Protein 6NY9 (pdb70)

Sequence (250 aa):
ASLSFLNRSELPNLAYKRLKGKTPGIIFIPGYLSNMNGIKAVAVEEFCKSLGHAFIRFDYSGIGSSDGNLAECTVGKWRKDVLSILDDVAEGPQILVGSSLGGWLMLHAAIARPEKVIALIGIATAADGLVTQYHALPVETQKEIEMKGEWTLPSRYNKEGYFRIPYSFIKEAEHHCLLHSPIPVTCPVRLLHGMKDEIVPWQRSLQVADRIVSPDVDVILRKQGDHRMKEKADIHLLICTIDDLIDKLS

Nearest PDB structures (foldseek):
  6ny9-assembly1_B  TM=1.004E+00  e=9.692E-55  Mus musculus
  3llc-assembly1_A  TM=8.874E-01  e=1.812E-22  Allorhizobium ampelinum S4
  8ynv-assembly4_D  TM=7.182E-01  e=2.295E-11  Bacillus thuringiensis
  8ynw-assembly4_D  TM=7.181E-01  e=6.490E-11  Bacillus thuringiensis
  4q3l-assembly2_F  TM=6.691E-01  e=9.570E-10  unidentified

Foldseek 3Di:
DDWDWADDPPAWIKIKDKDDFDPPEEEEAEADLDACPDQLNVLVVVLCVVVGHIYMYIGFDCHDPIHHPPVPDALVSRLVVVVCCCPPPDDAAYEYEYAASGLQSVLVVCLVCVPRYAEYEYELHQALNCLVVLVVDDVVVNVVLVVVQKDADDCVVVVVVDGIGGPVRSVVSVVSHDLVAARARAHAYEYEYECQAPRRHLVVLVSNQVRYPHPHYYYHYHDHDYRVLNDPVSSVVVSVVVVVVVVVVD

Structure (mmCIF, N/CA/C/O backbone):
data_6NY9
#
_entry.id   6NY9
#
_cell.length_a   99.388
_cell.length_b   99.388
_cell.length_c   149.597
_cell.angle_alpha   90.000
_cell.angle_beta   90.000
_cell.angle_gamma   120.000
#
_symmetry.space_group_name_H-M   'P 63 2 2'
#
loop_
_entity.id
_entity.type
_entity.pdbx_description
1 polymer 'Mycophenolic acid acyl-glucuronide esterase, mitochondrial'
2 non-polymer (4S)-2-METHYL-2,4-PENTANEDIOL
3 non-polymer 'STRONTIUM ION'
4 water water
#
loop_
_atom_site.group_PDB
_atom_site.id
_atom_site.type_symbol
_atom_site.label_atom_id
_atom_site.label_alt_id
_atom_site.label_comp_id
_atom_site.label_asym_id
_atom_site.label_entity_id
_atom_site.label_seq_id
_atom_site.pdbx_PDB_ins_code
_atom_site.Cartn_x
_atom_site.Cartn_y
_atom_site.Cartn_z
_atom_site.occupancy
_atom_site.B_iso_or_equiv
_atom_site.auth_seq_id
_atom_site.auth_comp_id
_atom_site.auth_asym_id
_atom_site.auth_atom_id
_atom_site.pdbx_PDB_model_num
ATOM 1 N N . ALA A 1 1 ? 35.66522 -52.66007 23.75585 1.000 45.39332 1 ALA B N 1
ATOM 2 C CA . ALA A 1 1 ? 36.95818 -52.13914 24.29657 1.000 45.93234 1 ALA B CA 1
ATOM 3 C C . ALA A 1 1 ? 36.81310 -51.71203 25.76987 1.000 45.84580 1 ALA B C 1
ATOM 4 O O . ALA A 1 1 ? 35.73069 -51.31240 26.20490 1.000 45.18760 1 ALA B O 1
ATOM 13 N N . SER A 1 2 ? 37.89917 -51.81918 26.53702 1.000 59.75549 2 SER B N 1
ATOM 14 C CA . SER A 1 2 ? 37.86206 -51.54609 27.96795 1.000 59.72132 2 SER B CA 1
ATOM 15 C C . SER A 1 2 ? 38.21429 -50.08332 28.25427 1.000 59.43230 2 SER B C 1
ATOM 16 O O . SER A 1 2 ? 38.73837 -49.36135 27.40382 1.000 59.44574 2 SER B O 1
ATOM 24 N N . LEU A 1 3 ? 37.94457 -49.65624 29.48634 1.000 31.83014 3 LEU B N 1
ATOM 25 C CA . LEU A 1 3 ? 37.92699 -48.23658 29.83286 1.000 31.33671 3 LEU B CA 1
ATOM 26 C C . LEU A 1 3 ? 39.31547 -47.71065 30.17565 1.000 31.75366 3 LEU B C 1
ATOM 27 O O . LEU A 1 3 ? 39.99483 -48.24548 31.04710 1.000 32.17912 3 LEU B O 1
ATOM 43 N N . SER A 1 4 ? 39.71458 -46.63770 29.49384 1.000 20.32046 4 SER B N 1
ATOM 44 C CA . SER A 1 4 ? 40.97023 -45.93756 29.71475 1.000 20.55223 4 SER B CA 1
ATOM 45 C C . SER A 1 4 ? 40.69028 -44.47441 30.04268 1.000 19.88475 4 SER B C 1
ATOM 46 O O . SER A 1 4 ? 39.60216 -43.96322 29.78727 1.000 19.24857 4 SER B O 1
ATOM 54 N N . PHE A 1 5 ? 41.70416 -43.78857 30.56927 1.000 23.12266 5 PHE B N 1
ATOM 55 C CA . PHE A 1 5 ? 41.57859 -42.38384 30.91402 1.000 22.54043 5 PHE B CA 1
ATOM 56 C C . PHE A 1 5 ? 42.76250 -41.59403 30.38770 1.000 22.52878 5 PHE B C 1
ATOM 57 O O . PHE A 1 5 ? 43.91358 -42.00543 30.54551 1.000 22.90654 5 PHE B O 1
ATOM 74 N N . LEU A 1 6 ? 42.45991 -40.46680 29.75940 1.000 16.81729 6 LEU B N 1
ATOM 75 C CA . LEU A 1 6 ? 43.46200 -39.52152 29.30029 1.000 16.57563 6 LEU B CA 1
ATOM 76 C C . LEU A 1 6 ? 43.68616 -38.48837 30.39974 1.000 16.22025 6 LEU B C 1
ATOM 77 O O . LEU A 1 6 ? 42.75430 -37.75186 30.76280 1.000 15.84106 6 LEU B O 1
ATOM 93 N N . ASN A 1 7 ? 44.90861 -38.44051 30.93014 1.000 22.81266 7 ASN B N 1
ATOM 94 C CA . ASN A 1 7 ? 45.24861 -37.40180 31.88457 1.000 22.49520 7 ASN B CA 1
ATOM 95 C C . ASN A 1 7 ? 45.53019 -36.09491 31.15855 1.000 21.92974 7 ASN B C 1
ATOM 96 O O . ASN A 1 7 ? 46.31066 -36.06050 30.19812 1.000 21.79934 7 ASN B O 1
ATOM 107 N N . ARG A 1 8 ? 44.87616 -35.03954 31.59999 1.000 18.34085 8 ARG B N 1
ATOM 108 C CA . ARG A 1 8 ? 45.09928 -33.69665 31.10199 1.000 17.82864 8 ARG B CA 1
ATOM 109 C C . ARG A 1 8 ? 45.46499 -32.80508 32.28090 1.000 17.76036 8 ARG B C 1
ATOM 110 O O . ARG A 1 8 ? 45.01454 -33.03566 33.41079 1.000 18.02976 8 ARG B O 1
ATOM 131 N N . SER A 1 9 ? 46.31372 -31.80909 32.04391 1.000 31.36303 9 SER B N 1
ATOM 132 C CA . SER A 1 9 ? 46.71860 -30.91658 33.12518 1.000 31.35800 9 SER B CA 1
ATOM 133 C C . SER A 1 9 ? 45.75534 -29.73382 33.17236 1.000 31.13357 9 SER B C 1
ATOM 134 O O . SER A 1 9 ? 45.50790 -29.06677 32.15297 1.000 30.80616 9 SER B O 1
ATOM 142 N N . GLU A 1 10 ? 45.16318 -29.52647 34.33566 1.000 34.92040 10 GLU B N 1
ATOM 143 C CA . GLU A 1 10 ? 44.25845 -28.41414 34.59081 1.000 34.85645 10 GLU B CA 1
ATOM 144 C C . GLU A 1 10 ? 43.03676 -28.43836 33.67412 1.000 34.74571 10 GLU B C 1
ATOM 145 O O . GLU A 1 10 ? 42.38559 -27.41544 33.46323 1.000 34.58983 10 GLU B O 1
ATOM 157 N N . LEU A 1 11 ? 42.71938 -29.59633 33.11491 1.000 24.09261 11 LEU B N 1
ATOM 158 C CA . LEU A 1 11 ? 41.45325 -29.85690 32.43574 1.000 24.03968 11 LEU B CA 1
ATOM 159 C C . LEU A 1 11 ? 40.99187 -31.23983 32.90176 1.000 24.39784 11 LEU B C 1
ATOM 160 O O . LEU A 1 11 ? 41.81763 -32.04912 33.29913 1.000 24.66770 11 LEU B O 1
ATOM 176 N N . PRO A 1 12 ? 39.69631 -31.50737 32.86681 1.000 20.58443 12 PRO B N 1
ATOM 177 C CA . PRO A 1 12 ? 39.22734 -32.80386 33.39912 1.000 20.96205 12 PRO B CA 1
ATOM 178 C C . PRO A 1 12 ? 39.70809 -33.96978 32.54624 1.000 21.04608 12 PRO B C 1
ATOM 179 O O . PRO A 1 12 ? 39.73441 -33.90128 31.32093 1.000 20.67705 12 PRO B O 1
ATOM 190 N N . ASN A 1 13 ? 40.06921 -35.05368 33.21901 1.000 15.74837 13 ASN B N 1
ATOM 191 C CA . ASN A 1 13 ? 40.48157 -36.26900 32.52751 1.000 15.88850 13 ASN B CA 1
ATOM 192 C C . ASN A 1 13 ? 39.31740 -36.86802 31.76004 1.000 15.58163 13 ASN B C 1
ATOM 193 O O . ASN A 1 13 ? 38.16507 -36.81743 32.20611 1.000 15.34984 13 ASN B O 1
ATOM 204 N N . LEU A 1 14 ? 39.62169 -37.45144 30.60720 1.000 14.05664 14 LEU B N 1
ATOM 205 C CA . LEU A 1 14 ? 38.60984 -37.97063 29.70594 1.000 13.69236 14 LEU B CA 1
ATOM 206 C C . LEU A 1 14 ? 38.65700 -39.49139 29.67109 1.000 14.21361 14 LEU B C 1
ATOM 207 O O . LEU A 1 14 ? 39.73155 -40.09104 29.53089 1.000 14.87620 14 LEU B O 1
ATOM 223 N N . ALA A 1 15 ? 37.49966 -40.10722 29.76296 1.000 13.49122 15 ALA B N 1
ATOM 224 C CA . ALA A 1 15 ? 37.37160 -41.55036 29.60657 1.000 13.89516 15 ALA B CA 1
ATOM 225 C C . ALA A 1 15 ? 37.22945 -41.91809 28.13276 1.000 13.73177 15 ALA B C 1
ATOM 226 O O . ALA A 1 15 ? 36.51787 -41.25358 27.37633 1.000 12.90721 15 ALA B O 1
ATOM 233 N N . TYR A 1 16 ? 37.92189 -42.98028 27.72046 1.000 13.28113 16 TYR B N 1
ATOM 234 C CA . TYR A 1 16 ? 37.82294 -43.40049 26.32332 1.000 12.76141 16 TYR B CA 1
ATOM 235 C C . TYR A 1 16 ? 37.99562 -44.90631 26.23592 1.000 13.59260 16 TYR B C 1
ATOM 236 O O . TYR A 1 16 ? 38.50003 -45.54624 27.15162 1.000 14.21742 16 TYR B O 1
ATOM 254 N N . LYS A 1 17 ? 37.54687 -45.46709 25.11163 1.000 20.35895 17 LYS B N 1
ATOM 255 C CA . LYS A 1 17 ? 37.75439 -46.87163 24.79143 1.000 21.09726 17 LYS B CA 1
ATOM 256 C C . LYS A 1 17 ? 38.41365 -46.94000 23.41912 1.000 21.55570 17 LYS B C 1
ATOM 257 O O . LYS A 1 17 ? 37.94411 -46.29610 22.47007 1.000 20.87797 17 LYS B O 1
ATOM 276 N N . ARG A 1 18 ? 39.51510 -47.67875 23.32296 1.000 27.94633 18 ARG B N 1
ATOM 277 C CA . ARG A 1 18 ? 40.35018 -47.67453 22.13069 1.000 28.45422 18 ARG B CA 1
ATOM 278 C C . ARG A 1 18 ? 40.52717 -49.09719 21.61155 1.000 28.77307 18 ARG B C 1
ATOM 279 O O . ARG A 1 18 ? 40.77986 -50.03261 22.37800 1.000 29.07273 18 ARG B O 1
ATOM 300 N N . LEU A 1 19 ? 40.38572 -49.23982 20.30019 1.000 18.71710 19 LEU B N 1
ATOM 301 C CA . LEU A 1 19 ? 40.58172 -50.49514 19.60145 1.000 18.90486 19 LEU B CA 1
ATOM 302 C C . LEU A 1 19 ? 41.79385 -50.35857 18.69501 1.000 19.17992 19 LEU B C 1
ATOM 303 O O . LEU A 1 19 ? 41.89669 -49.38980 17.94242 1.000 18.90156 19 LEU B O 1
ATOM 319 N N . LYS A 1 20 ? 42.73341 -51.29597 18.82292 1.000 19.05582 20 LYS B N 1
ATOM 320 C CA . LYS A 1 20 ? 43.91942 -51.32226 17.98015 1.000 19.10737 20 LYS B CA 1
ATOM 321 C C . LYS A 1 20 ? 43.55790 -51.76768 16.57107 1.000 18.81098 20 LYS B C 1
ATOM 322 O O . LYS A 1 20 ? 42.66979 -52.59817 16.37794 1.000 18.76735 20 LYS B O 1
ATOM 341 N N . GLY A 1 21 ? 44.27356 -51.23676 15.58107 1.000 16.74587 21 GLY B N 1
ATOM 342 C CA . GLY A 1 21 ? 44.12116 -51.72174 14.22421 1.000 17.19592 21 GLY B CA 1
ATOM 343 C C . GLY A 1 21 ? 44.77390 -50.80148 13.20778 1.000 16.85203 21 GLY B C 1
ATOM 344 O O . GLY A 1 21 ? 45.55293 -49.90243 13.54663 1.000 16.46964 21 GLY B O 1
ATOM 348 N N . LYS A 1 22 ? 44.40353 -51.02822 11.95205 1.000 22.37707 22 LYS B N 1
ATOM 349 C CA . LYS A 1 22 ? 44.96369 -50.29255 10.83534 1.000 21.81947 22 LYS B CA 1
ATOM 350 C C . LYS A 1 22 ? 44.51283 -48.84030 10.83924 1.000 21.09761 22 LYS B C 1
ATOM 351 O O . LYS A 1 22 ? 43.47700 -48.48586 11.40625 1.000 20.97750 22 LYS B O 1
ATOM 370 N N . THR A 1 23 ? 45.32033 -47.98871 10.18407 1.000 17.77259 23 THR B N 1
ATOM 371 C CA . THR A 1 23 ? 44.86710 -46.64285 9.87407 1.000 16.73476 23 THR B CA 1
ATOM 372 C C . THR A 1 23 ? 44.42080 -46.59792 8.42339 1.000 16.33414 23 THR B C 1
ATOM 373 O O . THR A 1 23 ? 44.84513 -47.41772 7.59584 1.000 16.79399 23 THR B O 1
ATOM 384 N N . PRO A 1 24 ? 43.53048 -45.66888 8.07125 1.000 18.02094 24 PRO B N 1
ATOM 385 C CA . PRO A 1 24 ? 42.95398 -44.63368 8.92516 1.000 17.36405 24 PRO B CA 1
ATOM 386 C C . PRO A 1 24 ? 42.09663 -45.17229 10.05070 1.000 17.94014 24 PRO B C 1
ATOM 387 O O . PRO A 1 24 ? 41.34151 -46.11972 9.85965 1.000 18.48432 24 PRO B O 1
ATOM 398 N N . GLY A 1 25 ? 42.25504 -44.58665 11.22017 1.000 12.74431 25 GLY B N 1
ATOM 399 C CA . GLY A 1 25 ? 41.35866 -44.86479 12.31398 1.000 13.29688 25 GLY B CA 1
ATOM 400 C C . GLY A 1 25 ? 40.06305 -44.09203 12.19707 1.000 12.47715 25 GLY B C 1
ATOM 401 O O . GLY A 1 25 ? 39.93205 -43.16813 11.38430 1.000 11.42698 25 GLY B O 1
ATOM 405 N N . ILE A 1 26 ? 39.10869 -44.49195 13.03384 1.000 13.98194 26 ILE B N 1
ATOM 406 C CA . ILE A 1 26 ? 37.83359 -43.80860 13.17872 1.000 13.28268 26 ILE B CA 1
ATOM 407 C C . ILE A 1 26 ? 37.72929 -43.30052 14.61067 1.000 13.09674 26 ILE B C 1
ATOM 408 O O . ILE A 1 26 ? 38.12902 -43.99116 15.56263 1.000 14.08491 26 ILE B O 1
ATOM 424 N N . ILE A 1 27 ? 37.22272 -42.07721 14.75909 1.000 13.67349 27 ILE B N 1
ATOM 425 C CA . ILE A 1 27 ? 36.85550 -41.52313 16.05602 1.000 12.90414 27 ILE B CA 1
ATOM 426 C C . ILE A 1 27 ? 35.38093 -41.15607 16.02242 1.000 11.84333 27 ILE B C 1
ATOM 427 O O . ILE A 1 27 ? 34.96179 -40.36393 15.16305 1.000 10.99984 27 ILE B O 1
ATOM 443 N N . PHE A 1 28 ? 34.61264 -41.66906 16.98134 1.000 15.07646 28 PHE B N 1
ATOM 444 C CA . PHE A 1 28 ? 33.19953 -41.35238 17.11241 1.000 14.29909 28 PHE B CA 1
ATOM 445 C C . PHE A 1 28 ? 33.04223 -40.20387 18.11275 1.000 13.73499 28 PHE B C 1
ATOM 446 O O . PHE A 1 28 ? 33.53028 -40.29661 19.24836 1.000 14.22071 28 PHE B O 1
ATOM 463 N N . ILE A 1 29 ? 32.37252 -39.14908 17.68643 1.000 14.25919 29 ILE B N 1
ATOM 464 C CA . ILE A 1 29 ? 32.14624 -37.94647 18.49736 1.000 14.07171 29 ILE B CA 1
ATOM 465 C C . ILE A 1 29 ? 30.63716 -37.88088 18.79817 1.000 14.02584 29 ILE B C 1
ATOM 466 O O . ILE A 1 29 ? 29.84101 -37.66873 17.87422 1.000 13.84716 29 ILE B O 1
ATOM 482 N N . PRO A 1 30 ? 30.22478 -38.02995 20.06294 1.000 15.60274 30 PRO B N 1
ATOM 483 C CA . PRO A 1 30 ? 28.80101 -38.22079 20.35227 1.000 15.66870 30 PRO B CA 1
ATOM 484 C C . PRO A 1 30 ? 27.95818 -36.95232 20.35218 1.000 15.63452 30 PRO B C 1
ATOM 485 O O . PRO A 1 30 ? 28.43506 -35.82973 20.24584 1.000 15.68328 30 PRO B O 1
ATOM 496 N N . GLY A 1 31 ? 26.65467 -37.17546 20.45267 1.000 17.95613 31 GLY B N 1
ATOM 497 C CA . GLY A 1 31 ? 25.68579 -36.10455 20.51049 1.000 18.19290 31 GLY B CA 1
ATOM 498 C C . GLY A 1 31 ? 25.61043 -35.46370 21.88800 1.000 18.57545 31 GLY B C 1
ATOM 499 O O . GLY A 1 31 ? 26.25913 -35.89246 22.84246 1.000 18.66848 31 GLY B O 1
ATOM 503 N N . TYR A 1 32 ? 24.80345 -34.40647 21.97140 1.000 23.99461 32 TYR B N 1
ATOM 504 C CA . TYR A 1 32 ? 24.68785 -33.59462 23.18170 1.000 24.45595 32 TYR B CA 1
ATOM 505 C C . TYR A 1 32 ? 24.22245 -34.43231 24.36483 1.000 24.77612 32 TYR B C 1
ATOM 506 O O . TYR A 1 32 ? 23.17194 -35.08527 24.31497 1.000 25.51931 32 TYR B O 1
ATOM 524 N N . LEU A 1 33 ? 25.01422 -34.39975 25.43282 1.000 26.21778 33 LEU B N 1
ATOM 525 C CA . LEU A 1 33 ? 24.76843 -35.12909 26.67129 1.000 27.07190 33 LEU B CA 1
ATOM 526 C C . LEU A 1 33 ? 24.78531 -36.64131 26.47477 1.000 27.00566 33 LEU B C 1
ATOM 527 O O . LEU A 1 33 ? 24.42442 -37.39287 27.39248 1.000 27.92365 33 LEU B O 1
ATOM 543 N N . SER A 1 34 ? 25.24318 -37.11246 25.32152 1.000 26.47768 34 SER B N 1
ATOM 544 C CA . SER A 1 34 ? 25.33502 -38.53480 25.02575 1.000 26.44327 34 SER B CA 1
ATOM 545 C C . SER A 1 34 ? 26.68515 -39.06975 25.45178 1.000 26.33951 34 SER B C 1
ATOM 546 O O . SER A 1 34 ? 27.71047 -38.43448 25.21487 1.000 26.22732 34 SER B O 1
ATOM 554 N N . ASN A 1 35 ? 26.67246 -40.23287 26.09122 1.000 23.67335 35 ASN B N 1
ATOM 555 C CA . ASN A 1 35 ? 27.90278 -40.92508 26.40114 1.000 24.00847 35 ASN B CA 1
ATOM 556 C C . ASN A 1 35 ? 28.31194 -41.83146 25.23030 1.000 23.91677 35 ASN B C 1
ATOM 557 O O . ASN A 1 35 ? 27.63781 -41.93425 24.20000 1.000 23.52308 35 ASN B O 1
ATOM 568 N N . MET A 1 36 ? 29.46072 -42.46543 25.38202 1.000 21.02583 36 MET B N 1
ATOM 569 C CA . MET A 1 36 ? 30.05622 -43.28060 24.33530 1.000 21.17583 36 MET B CA 1
ATOM 570 C C . MET A 1 36 ? 29.44283 -44.66601 24.22306 1.000 21.57844 36 MET B C 1
ATOM 571 O O . MET A 1 36 ? 29.96844 -45.49157 23.47690 1.000 21.94526 36 MET B O 1
ATOM 585 N N . ASN A 1 37 ? 28.35912 -44.93305 24.94586 1.000 23.00944 37 ASN B N 1
ATOM 586 C CA . ASN A 1 37 ? 27.76781 -46.26224 24.98793 1.000 23.44404 37 ASN B CA 1
ATOM 587 C C . ASN A 1 37 ? 26.49515 -46.36569 24.16569 1.000 23.16789 37 ASN B C 1
ATOM 588 O O . ASN A 1 37 ? 25.78213 -47.36732 24.27750 1.000 24.19706 37 ASN B O 1
ATOM 599 N N . GLY A 1 38 ? 26.20559 -45.36985 23.34702 1.000 20.94603 38 GLY B N 1
ATOM 600 C CA . GLY A 1 38 ? 25.00880 -45.39362 22.53377 1.000 21.24886 38 GLY B CA 1
ATOM 601 C C . GLY A 1 38 ? 25.09934 -46.36726 21.37784 1.000 21.23096 38 GLY B C 1
ATOM 602 O O . GLY A 1 38 ? 26.15870 -46.90158 21.04167 1.000 21.08357 38 GLY B O 1
ATOM 606 N N . ILE A 1 39 ? 23.93189 -46.56429 20.74580 1.000 20.66542 39 ILE B N 1
ATOM 607 C CA . ILE A 1 39 ? 23.77266 -47.56619 19.69841 1.000 20.99090 39 ILE B CA 1
ATOM 608 C C . ILE A 1 39 ? 24.72917 -47.31102 18.54333 1.000 19.88204 39 ILE B C 1
ATOM 609 O O . ILE A 1 39 ? 25.36916 -48.23697 18.03084 1.000 20.08603 39 ILE B O 1
ATOM 625 N N . LYS A 1 40 ? 24.80556 -46.06418 18.07654 1.000 19.62784 40 LYS B N 1
ATOM 626 C CA . LYS A 1 40 ? 25.64998 -45.79391 16.91564 1.000 19.46933 40 LYS B CA 1
ATOM 627 C C . LYS A 1 40 ? 27.12504 -45.98867 17.25194 1.000 19.76127 40 LYS B C 1
ATOM 628 O O . LYS A 1 40 ? 27.86838 -46.54522 16.45220 1.000 20.18940 40 LYS B O 1
ATOM 647 N N . ALA A 1 41 ? 27.57075 -45.52043 18.42069 1.000 15.20625 41 ALA B N 1
ATOM 648 C CA . ALA A 1 41 ? 28.97788 -45.63542 18.79381 1.000 15.64582 41 ALA B CA 1
ATOM 649 C C . ALA A 1 41 ? 29.40540 -47.09668 18.82632 1.000 16.59800 41 ALA B C 1
ATOM 650 O O . ALA A 1 41 ? 30.44827 -47.47620 18.27558 1.000 17.15762 41 ALA B O 1
ATOM 657 N N . VAL A 1 42 ? 28.58798 -47.92769 19.45853 1.000 19.88210 42 VAL B N 1
ATOM 658 C CA . VAL A 1 42 ? 28.87903 -49.34843 19.57515 1.000 20.71379 42 VAL B CA 1
ATOM 659 C C . VAL A 1 42 ? 28.84184 -50.03476 18.21362 1.000 20.94712 42 VAL B C 1
ATOM 660 O O . VAL A 1 42 ? 29.64070 -50.94444 17.94262 1.000 21.67303 42 VAL B O 1
ATOM 673 N N . ALA A 1 43 ? 27.91786 -49.62262 17.33125 1.000 18.18582 43 ALA B N 1
ATOM 674 C CA . ALA A 1 43 ? 27.86990 -50.22817 16.00545 1.000 18.39511 43 ALA B CA 1
ATOM 675 C C . ALA A 1 43 ? 29.11081 -49.88002 15.19146 1.000 18.63388 43 ALA B C 1
ATOM 676 O O . ALA A 1 43 ? 29.65337 -50.73181 14.47630 1.000 19.23003 43 ALA B O 1
ATOM 683 N N . VAL A 1 44 ? 29.58441 -48.64621 15.28927 1.000 14.93492 44 VAL B N 1
ATOM 684 C CA . VAL A 1 44 ? 30.78642 -48.25751 14.55503 1.000 15.20667 44 VAL B CA 1
ATOM 685 C C . VAL A 1 44 ? 32.00199 -49.01877 15.09448 1.000 16.17924 44 VAL B C 1
ATOM 686 O O . VAL A 1 44 ? 32.83134 -49.49721 14.31904 1.000 16.80206 44 VAL B O 1
ATOM 699 N N . GLU A 1 45 ? 32.09811 -49.17753 16.41481 1.000 17.88258 45 GLU B N 1
ATOM 700 C CA . GLU A 1 45 ? 33.16997 -49.97661 17.00192 1.000 18.90047 45 GLU B CA 1
ATOM 701 C C . GLU A 1 45 ? 33.16226 -51.40673 16.46054 1.000 19.50193 45 GLU B C 1
ATOM 702 O O . GLU A 1 45 ? 34.21240 -51.94660 16.09645 1.000 20.19747 45 GLU B O 1
ATOM 714 N N . GLU A 1 46 ? 31.98521 -52.03827 16.40820 1.000 25.89645 46 GLU B N 1
ATOM 715 C CA . GLU A 1 46 ? 31.91897 -53.41031 15.92732 1.000 26.41042 46 GLU B CA 1
ATOM 716 C C . GLU A 1 46 ? 32.30251 -53.50977 14.45710 1.000 26.48689 46 GLU B C 1
ATOM 717 O O . GLU A 1 46 ? 32.93986 -54.48131 14.04537 1.000 27.09113 46 GLU B O 1
ATOM 729 N N . PHE A 1 47 ? 31.91234 -52.52461 13.64661 1.000 20.99081 47 PHE B N 1
ATOM 730 C CA . PHE A 1 47 ? 32.32193 -52.52908 12.24707 1.000 21.09722 47 PHE B CA 1
ATOM 731 C C . PHE A 1 47 ? 33.83935 -52.36308 12.10854 1.000 21.66522 47 PHE B C 1
ATOM 732 O O . PHE A 1 47 ? 34.48719 -53.09588 11.34657 1.000 22.11443 47 PHE B O 1
ATOM 749 N N . CYS A 1 48 ? 34.42895 -51.40994 12.83697 1.000 19.25476 48 CYS B N 1
ATOM 750 C CA . CYS A 1 48 ? 35.88315 -51.25938 12.78563 1.000 19.86287 48 CYS B CA 1
ATOM 751 C C . CYS A 1 48 ? 36.57609 -52.53661 13.23163 1.000 20.66401 48 CYS B C 1
ATOM 752 O O . CYS A 1 48 ? 37.61749 -52.92082 12.67808 1.000 21.12760 48 CYS B O 1
ATOM 760 N N . LYS A 1 49 ? 36.01539 -53.21495 14.23363 1.000 25.96990 49 LYS B N 1
ATOM 761 C CA . LYS A 1 49 ? 36.59850 -54.47570 14.66700 1.000 26.65074 49 LYS B CA 1
ATOM 762 C C . LYS A 1 49 ? 36.57218 -55.49942 13.53762 1.000 26.78062 49 LYS B C 1
ATOM 763 O O . LYS A 1 49 ? 37.53804 -56.23924 13.33956 1.000 27.31269 49 LYS B O 1
ATOM 782 N N . SER A 1 50 ? 35.49492 -55.52792 12.76093 1.000 25.08598 50 SER B N 1
ATOM 783 C CA . SER A 1 50 ? 35.39306 -56.52318 11.69558 1.000 25.21305 50 SER B CA 1
ATOM 784 C C . SER A 1 50 ? 36.28954 -56.17780 10.51757 1.000 25.30613 50 SER B C 1
ATOM 785 O O . SER A 1 50 ? 36.73813 -57.08283 9.80002 1.000 25.63841 50 SER B O 1
ATOM 793 N N . LEU A 1 51 ? 36.55678 -54.89205 10.29801 1.000 27.72417 51 LEU B N 1
ATOM 794 C CA . LEU A 1 51 ? 37.44665 -54.43919 9.24318 1.000 27.75886 51 LEU B CA 1
ATOM 795 C C . LEU A 1 51 ? 38.91199 -54.43864 9.65216 1.000 28.27770 51 LEU B C 1
ATOM 796 O O . LEU A 1 51 ? 39.78145 -54.31691 8.78836 1.000 28.37271 51 LEU B O 1
ATOM 812 N N . GLY A 1 52 ? 39.19489 -54.52042 10.94682 1.000 18.93470 52 GLY B N 1
ATOM 813 C CA . GLY A 1 52 ? 40.56235 -54.42587 11.42889 1.000 19.37612 52 GLY B CA 1
ATOM 814 C C . GLY A 1 52 ? 41.13949 -53.02413 11.48188 1.000 19.16108 52 GLY B C 1
ATOM 815 O O . GLY A 1 52 ? 42.36454 -52.87505 11.43562 1.000 19.37795 52 GLY B O 1
ATOM 819 N N . HIS A 1 53 ? 40.30853 -51.99437 11.62644 1.000 20.42704 53 HIS B N 1
ATOM 820 C CA . HIS A 1 53 ? 40.78467 -50.62429 11.72245 1.000 20.15076 53 HIS B CA 1
ATOM 821 C C . HIS A 1 53 ? 40.72506 -50.11121 13.15472 1.000 20.34492 53 HIS B C 1
ATOM 822 O O . HIS A 1 53 ? 39.90036 -50.54339 13.96067 1.000 20.40996 53 HIS B O 1
ATOM 836 N N . ALA A 1 54 ? 41.63356 -49.19140 13.46048 1.000 14.34176 54 ALA B N 1
ATOM 837 C CA . ALA A 1 54 ? 41.67526 -48.55823 14.76491 1.000 14.32677 54 ALA B CA 1
ATOM 838 C C . ALA A 1 54 ? 40.42109 -47.72363 14.99698 1.000 13.67301 54 ALA B C 1
ATOM 839 O O . ALA A 1 54 ? 39.82308 -47.17778 14.06365 1.000 12.80769 54 ALA B O 1
ATOM 846 N N . PHE A 1 55 ? 40.02457 -47.63030 16.26491 1.000 15.20586 55 PHE B N 1
ATOM 847 C CA . PHE A 1 55 ? 38.79027 -46.95218 16.63337 1.000 14.34378 55 PHE B CA 1
ATOM 848 C C . PHE A 1 55 ? 38.88932 -46.38680 18.04159 1.000 14.52436 55 PHE B C 1
ATOM 849 O O . PHE A 1 55 ? 39.44827 -47.02020 18.93879 1.000 15.40847 55 PHE B O 1
ATOM 866 N N . ILE A 1 56 ? 38.35771 -45.17450 18.21743 1.000 13.10905 56 ILE B N 1
ATOM 867 C CA . ILE A 1 56 ? 38.23354 -44.54280 19.52474 1.000 12.80593 56 ILE B CA 1
ATOM 868 C C . ILE A 1 56 ? 36.81897 -44.02298 19.70628 1.000 11.11792 56 ILE B C 1
ATOM 869 O O . ILE A 1 56 ? 36.27178 -43.34702 18.81817 1.000 10.35996 56 ILE B O 1
ATOM 885 N N . ARG A 1 57 ? 36.24574 -44.29502 20.87132 1.000 15.71763 57 ARG B N 1
ATOM 886 C CA . ARG A 1 57 ? 35.09075 -43.56943 21.38078 1.000 14.46050 57 ARG B CA 1
ATOM 887 C C . ARG A 1 57 ? 35.44667 -43.02699 22.76502 1.000 14.74866 57 ARG B C 1
ATOM 888 O O . ARG A 1 57 ? 36.34959 -43.53162 23.43113 1.000 15.90249 57 ARG B O 1
ATOM 909 N N . PHE A 1 58 ? 34.76578 -41.95214 23.16198 1.000 13.25802 58 PHE B N 1
ATOM 910 C CA . PHE A 1 58 ? 35.12862 -41.24769 24.38292 1.000 13.53670 58 PHE B CA 1
ATOM 911 C C . PHE A 1 58 ? 33.91858 -40.49191 24.91847 1.000 12.73916 58 PHE B C 1
ATOM 912 O O . PHE A 1 58 ? 32.93070 -40.28132 24.20890 1.000 11.93258 58 PHE B O 1
ATOM 929 N N . ASP A 1 59 ? 34.02548 -40.07892 26.17847 1.000 18.03176 59 ASP B N 1
ATOM 930 C CA . ASP A 1 59 ? 32.99920 -39.29937 26.84636 1.000 17.59783 59 ASP B CA 1
ATOM 931 C C . ASP A 1 59 ? 33.45616 -37.85653 26.99340 1.000 17.48966 59 ASP B C 1
ATOM 932 O O . ASP A 1 59 ? 34.57947 -37.60493 27.43325 1.000 18.05131 59 ASP B O 1
ATOM 941 N N . TYR A 1 60 ? 32.58108 -36.92372 26.63053 1.000 13.98053 60 TYR B N 1
ATOM 942 C CA . TYR A 1 60 ? 32.84164 -35.51062 26.88025 1.000 14.06630 60 TYR B CA 1
ATOM 943 C C . TYR A 1 60 ? 33.08345 -35.24889 28.36979 1.000 14.65546 60 TYR B C 1
ATOM 944 O O . TYR A 1 60 ? 32.60161 -35.98553 29.22525 1.000 14.87571 60 TYR B O 1
ATOM 962 N N . SER A 1 61 ? 33.78598 -34.14632 28.66047 1.000 15.74494 61 SER B N 1
ATOM 963 C CA . SER A 1 61 ? 33.88452 -33.64170 30.02254 1.000 16.22001 61 SER B CA 1
ATOM 964 C C . SER A 1 61 ? 32.48622 -33.58468 30.60901 1.000 16.12452 61 SER B C 1
ATOM 965 O O . SER A 1 61 ? 31.57070 -33.09082 29.95161 1.000 15.74702 61 SER B O 1
ATOM 973 N N . GLY A 1 62 ? 32.32938 -34.04220 31.84913 1.000 15.42343 62 GLY B N 1
ATOM 974 C CA . GLY A 1 62 ? 31.07881 -33.89923 32.56483 1.000 16.52548 62 GLY B CA 1
ATOM 975 C C . GLY A 1 62 ? 30.05828 -34.97503 32.26808 1.000 16.76668 62 GLY B C 1
ATOM 976 O O . GLY A 1 62 ? 29.01053 -35.00877 32.92964 1.000 17.88127 62 GLY B O 1
ATOM 980 N N . ILE A 1 63 ? 30.36960 -35.88424 31.35581 1.000 18.94718 63 ILE B N 1
ATOM 981 C CA . ILE A 1 63 ? 29.42837 -36.86505 30.83275 1.000 18.63890 63 ILE B CA 1
ATOM 982 C C . ILE A 1 63 ? 29.98094 -38.26226 31.03850 1.000 18.97045 63 ILE B C 1
ATOM 983 O O . ILE A 1 63 ? 31.18429 -38.50022 30.87825 1.000 19.19858 63 ILE B O 1
ATOM 999 N N . GLY A 1 64 ? 29.08847 -39.19841 31.35934 1.000 18.45663 64 GLY B N 1
ATOM 1000 C CA . GLY A 1 64 ? 29.49240 -40.59419 31.42116 1.000 18.81538 64 GLY B CA 1
ATOM 1001 C C . GLY A 1 64 ? 30.58332 -40.83758 32.43365 1.000 19.52053 64 GLY B C 1
ATOM 1002 O O . GLY A 1 64 ? 30.45796 -40.49618 33.60616 1.000 19.85955 64 GLY B O 1
ATOM 1006 N N . SER A 1 65 ? 31.67484 -41.45729 31.98258 1.000 18.19676 65 SER B N 1
ATOM 1007 C CA . SER A 1 65 ? 32.77217 -41.85277 32.85129 1.000 18.91118 65 SER B CA 1
ATOM 1008 C C . SER A 1 65 ? 33.87665 -40.79420 32.93721 1.000 19.00195 65 SER B C 1
ATOM 1009 O O . SER A 1 65 ? 34.84004 -40.97413 33.68594 1.000 19.57882 65 SER B O 1
ATOM 1017 N N . SER A 1 66 ? 33.75899 -39.71276 32.18301 1.000 15.81499 66 SER B N 1
ATOM 1018 C CA . SER A 1 66 ? 34.76583 -38.65801 32.21209 1.000 15.31290 66 SER B CA 1
ATOM 1019 C C . SER A 1 66 ? 34.61924 -37.81969 33.47403 1.000 16.19392 66 SER B C 1
ATOM 1020 O O . SER A 1 66 ? 33.57166 -37.80255 34.12969 1.000 17.06276 66 SER B O 1
ATOM 1028 N N . ASP A 1 67 ? 35.70963 -37.16210 33.83900 1.000 16.12077 67 ASP B N 1
ATOM 1029 C CA . ASP A 1 67 ? 35.71344 -36.19331 34.91232 1.000 16.92144 67 ASP B CA 1
ATOM 1030 C C . ASP A 1 67 ? 35.08545 -34.87292 34.44652 1.000 16.61458 67 ASP B C 1
ATOM 1031 O O . ASP A 1 67 ? 34.80962 -34.65907 33.26693 1.000 15.70973 67 ASP B O 1
ATOM 1040 N N . GLY A 1 68 ? 34.85073 -33.98688 35.40517 1.000 17.52313 68 GLY B N 1
ATOM 1041 C CA . GLY A 1 68 ? 34.32117 -32.67936 35.09402 1.000 17.48616 68 GLY B CA 1
ATOM 1042 C C . GLY A 1 68 ? 32.97061 -32.39811 35.69569 1.000 18.54456 68 GLY B C 1
ATOM 1043 O O . GLY A 1 68 ? 32.20157 -33.31091 36.00514 1.000 19.07641 68 GLY B O 1
ATOM 1047 N N . ASN A 1 69 ? 32.70377 -31.11592 35.92935 1.000 19.68524 69 ASN B N 1
ATOM 1048 C CA . ASN A 1 69 ? 31.43246 -30.64348 36.46708 1.000 20.86201 69 ASN B CA 1
ATOM 1049 C C . ASN A 1 69 ? 30.54933 -30.22286 35.30012 1.000 20.28328 69 ASN B C 1
ATOM 1050 O O . ASN A 1 69 ? 30.82754 -29.22002 34.63833 1.000 19.77893 69 ASN B O 1
ATOM 1061 N N . LEU A 1 70 ? 29.49785 -31.00013 35.04697 1.000 23.78179 70 LEU B N 1
ATOM 1062 C CA . LEU A 1 70 ? 28.64775 -30.76841 33.88732 1.000 23.28224 70 LEU B CA 1
ATOM 1063 C C . LEU A 1 70 ? 28.04618 -29.37366 33.91204 1.000 24.00325 70 LEU B C 1
ATOM 1064 O O . LEU A 1 70 ? 27.77667 -28.80023 32.85362 1.000 23.40185 70 LEU B O 1
ATOM 1080 N N . ALA A 1 71 ? 27.82559 -28.82080 35.10318 1.000 26.08829 71 ALA B N 1
ATOM 1081 C CA . ALA A 1 71 ? 27.24418 -27.48842 35.22294 1.000 27.03815 71 ALA B CA 1
ATOM 1082 C C . ALA A 1 71 ? 28.13599 -26.40251 34.63025 1.000 26.30464 71 ALA B C 1
ATOM 1083 O O . ALA A 1 71 ? 27.62522 -25.33277 34.26714 1.000 26.78953 71 ALA B O 1
ATOM 1090 N N . GLU A 1 72 ? 29.44316 -26.64317 34.52236 1.000 30.15080 72 GLU B N 1
ATOM 1091 C CA . GLU A 1 72 ? 30.37234 -25.66349 33.98772 1.000 29.59201 72 GLU B CA 1
ATOM 1092 C C . GLU A 1 72 ? 30.76499 -25.95760 32.54498 1.000 28.22144 72 GLU B C 1
ATOM 1093 O O . GLU A 1 72 ? 31.61909 -25.26762 31.99711 1.000 28.14140 72 GLU B O 1
ATOM 1105 N N . CYS A 1 73 ? 30.19765 -26.98516 31.94641 1.000 24.60704 73 CYS B N 1
ATOM 1106 C CA . CYS A 1 73 ? 30.60952 -27.38307 30.61108 1.000 24.27647 73 CYS B CA 1
ATOM 1107 C C . CYS A 1 73 ? 30.05804 -26.41786 29.57638 1.000 24.33107 73 CYS B C 1
ATOM 1108 O O . CYS A 1 73 ? 29.02062 -25.77722 29.76539 1.000 24.53298 73 CYS B O 1
ATOM 1116 N N . THR A 1 74 ? 30.79387 -26.30867 28.47997 1.000 15.89001 74 THR B N 1
ATOM 1117 C CA . THR A 1 74 ? 30.45701 -25.40597 27.38704 1.000 16.09562 74 THR B CA 1
ATOM 1118 C C . THR A 1 74 ? 30.81691 -26.05836 26.06049 1.000 15.85463 74 THR B C 1
ATOM 1119 O O . THR A 1 74 ? 31.59199 -27.01783 25.99020 1.000 15.52950 74 THR B O 1
ATOM 1130 N N . VAL A 1 75 ? 30.25368 -25.52040 24.97748 1.000 14.02689 75 VAL B N 1
ATOM 1131 C CA . VAL A 1 75 ? 30.64450 -25.99940 23.65777 1.000 13.58811 75 VAL B CA 1
ATOM 1132 C C . VAL A 1 75 ? 32.14656 -25.81494 23.46332 1.000 13.72408 75 VAL B C 1
ATOM 1133 O O . VAL A 1 75 ? 32.82001 -26.66353 22.88679 1.000 13.44043 75 VAL B O 1
ATOM 1146 N N . GLY A 1 76 ? 32.70173 -24.73120 23.97714 1.000 13.01761 76 GLY B N 1
ATOM 1147 C CA . GLY A 1 76 ? 34.12652 -24.48743 23.79795 1.000 12.67706 76 GLY B CA 1
ATOM 1148 C C . GLY A 1 76 ? 34.97507 -25.53823 24.49255 1.000 12.28638 76 GLY B C 1
ATOM 1149 O O . GLY A 1 76 ? 36.01978 -25.96950 23.96749 1.000 11.71400 76 GLY B O 1
ATOM 1153 N N . LYS A 1 77 ? 34.56414 -25.94972 25.69191 1.000 14.59156 77 LYS B N 1
ATOM 1154 C CA . LYS A 1 77 ? 35.31536 -26.97739 26.40526 1.000 14.37887 77 LYS B CA 1
ATOM 1155 C C . LYS A 1 77 ? 35.19439 -28.31781 25.69378 1.000 14.02006 77 LYS B C 1
ATOM 1156 O O . LYS A 1 77 ? 36.16429 -29.07227 25.59153 1.000 13.92970 77 LYS B O 1
ATOM 1175 N N . TRP A 1 78 ? 34.01466 -28.62430 25.17115 1.000 13.26510 78 TRP B N 1
ATOM 1176 C CA . TRP A 1 78 ? 33.81772 -29.88421 24.47073 1.000 12.78141 78 TRP B CA 1
ATOM 1177 C C . TRP A 1 78 ? 34.56099 -29.90263 23.14828 1.000 12.78543 78 TRP B C 1
ATOM 1178 O O . TRP A 1 78 ? 35.06021 -30.95625 22.72784 1.000 12.48208 78 TRP B O 1
ATOM 1199 N N . ARG A 1 79 ? 34.68973 -28.74428 22.49812 1.000 12.25302 79 ARG B N 1
ATOM 1200 C CA . ARG A 1 79 ? 35.54437 -28.64775 21.32636 1.000 12.27229 79 ARG B CA 1
ATOM 1201 C C . ARG A 1 79 ? 36.98282 -29.01857 21.67181 1.000 12.00106 79 ARG B C 1
ATOM 1202 O O . ARG A 1 79 ? 37.63008 -29.78429 20.94746 1.000 11.57936 79 ARG B O 1
ATOM 1223 N N . LYS A 1 80 ? 37.50289 -28.47060 22.77781 1.000 17.24104 80 LYS B N 1
ATOM 1224 C CA . LYS A 1 80 ? 38.85649 -28.80480 23.20210 1.000 17.13976 80 LYS B CA 1
ATOM 1225 C C . LYS A 1 80 ? 38.98085 -30.26861 23.60054 1.000 17.09256 80 LYS B C 1
ATOM 1226 O O . LYS A 1 80 ? 40.04256 -30.87157 23.39686 1.000 16.99562 80 LYS B O 1
ATOM 1245 N N . ASP A 1 81 ? 37.91231 -30.86786 24.14434 1.000 12.42717 81 ASP B N 1
ATOM 1246 C CA . ASP A 1 81 ? 37.93023 -32.30297 24.42502 1.000 12.47982 81 ASP B CA 1
ATOM 1247 C C . ASP A 1 81 ? 38.21199 -33.10775 23.16227 1.000 12.31983 81 ASP B C 1
ATOM 1248 O O . ASP A 1 81 ? 39.02293 -34.03214 23.16659 1.000 12.58614 81 ASP B O 1
ATOM 1257 N N . VAL A 1 82 ? 37.50093 -32.80372 22.07708 1.000 12.07961 82 VAL B N 1
ATOM 1258 C CA . VAL A 1 82 ? 37.72863 -33.49060 20.81175 1.000 11.47450 82 VAL B CA 1
ATOM 1259 C C . VAL A 1 82 ? 39.17731 -33.33299 20.37412 1.000 11.11000 82 VAL B C 1
ATOM 1260 O O . VAL A 1 82 ? 39.82939 -34.29080 19.92427 1.000 10.83638 82 VAL B O 1
ATOM 1273 N N . LEU A 1 83 ? 39.69974 -32.11497 20.46846 1.000 12.98197 83 LEU B N 1
ATOM 1274 C CA . LEU A 1 83 ? 41.08751 -31.91611 20.07834 1.000 12.71021 83 LEU B CA 1
ATOM 1275 C C . LEU A 1 83 ? 42.02860 -32.72116 20.96761 1.000 13.23769 83 LEU B C 1
ATOM 1276 O O . LEU A 1 83 ? 43.05428 -33.22297 20.49405 1.000 13.11913 83 LEU B O 1
ATOM 1292 N N . SER A 1 84 ? 41.71256 -32.83898 22.26000 1.000 11.93289 84 SER B N 1
ATOM 1293 C CA . SER A 1 84 ? 42.59490 -33.61428 23.14806 1.000 12.57985 84 SER B CA 1
ATOM 1294 C C . SER A 1 84 ? 42.63465 -35.08063 22.73043 1.000 12.93613 84 SER B C 1
ATOM 1295 O O . SER A 1 84 ? 43.68940 -35.72109 22.76820 1.000 13.36038 84 SER B O 1
ATOM 1303 N N . ILE A 1 85 ? 41.48003 -35.64657 22.36537 1.000 11.83773 85 ILE B N 1
ATOM 1304 C CA . ILE A 1 85 ? 41.46409 -37.04412 21.92689 1.000 12.34394 85 ILE B CA 1
ATOM 1305 C C . ILE A 1 85 ? 42.25668 -37.18345 20.63786 1.000 11.66684 85 ILE B C 1
ATOM 1306 O O . ILE A 1 85 ? 43.07867 -38.09565 20.47903 1.000 12.42352 85 ILE B O 1
ATOM 1322 N N . LEU A 1 86 ? 42.03580 -36.26538 19.70928 1.000 17.21737 86 LEU B N 1
ATOM 1323 C CA . LEU A 1 86 ? 42.70452 -36.32032 18.41864 1.000 16.61329 86 LEU B CA 1
ATOM 1324 C C . LEU A 1 86 ? 44.20839 -36.16773 18.56065 1.000 17.04876 86 LEU B C 1
ATOM 1325 O O . LEU A 1 86 ? 44.96405 -36.82057 17.83216 1.000 17.22518 86 LEU B O 1
ATOM 1341 N N . ASP A 1 87 ? 44.66801 -35.30411 19.48106 1.000 17.61699 87 ASP B N 1
ATOM 1342 C CA . ASP A 1 87 ? 46.09492 -35.05723 19.62477 1.000 17.91447 87 ASP B CA 1
ATOM 1343 C C . ASP A 1 87 ? 46.78574 -36.10326 20.49985 1.000 18.99200 87 ASP B C 1
ATOM 1344 O O . ASP A 1 87 ? 47.91768 -36.51581 20.20885 1.000 19.29686 87 ASP B O 1
ATOM 1353 N N . ASP A 1 88 ? 46.15312 -36.49736 21.60648 1.000 21.30612 88 ASP B N 1
ATOM 1354 C CA . ASP A 1 88 ? 46.85163 -37.22833 22.65223 1.000 22.28622 88 ASP B CA 1
ATOM 1355 C C . ASP A 1 88 ? 46.52786 -38.71119 22.69221 1.000 23.30334 88 ASP B C 1
ATOM 1356 O O . ASP A 1 88 ? 47.21130 -39.45819 23.39462 1.000 24.02167 88 ASP B O 1
ATOM 1365 N N . VAL A 1 89 ? 45.48422 -39.15813 22.00714 1.000 12.04301 89 VAL B N 1
ATOM 1366 C CA . VAL A 1 89 ? 45.13617 -40.56927 21.95527 1.000 13.26855 89 VAL B CA 1
ATOM 1367 C C . VAL A 1 89 ? 45.27658 -41.12234 20.53460 1.000 13.08573 89 VAL B C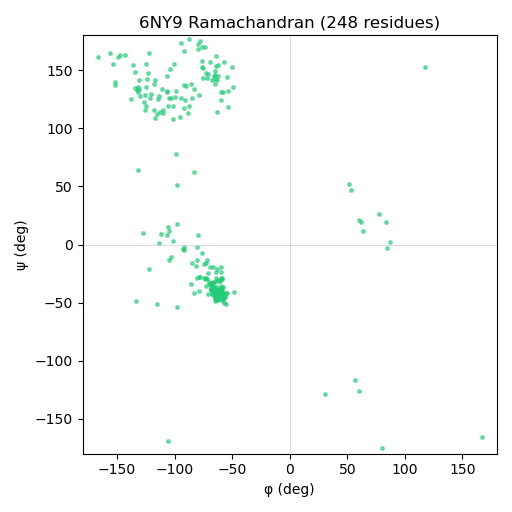 1
ATOM 1368 O O . VAL A 1 89 ? 45.97276 -42.12210 20.31076 1.000 13.77440 89 VAL B O 1
ATOM 1381 N N . ALA A 1 90 ? 44.67223 -40.44877 19.56519 1.000 14.60376 90 ALA B N 1
ATOM 1382 C CA . ALA A 1 90 ? 44.74698 -40.89286 18.17439 1.000 14.18893 90 ALA B CA 1
ATOM 1383 C C . ALA A 1 90 ? 46.12383 -40.66988 17.56221 1.000 13.74568 90 ALA B C 1
ATOM 1384 O O . ALA A 1 90 ? 46.79259 -39.66367 17.83272 1.000 13.11465 90 ALA B O 1
ATOM 1391 N N . GLU A 1 91 ? 46.53900 -41.61946 16.71779 1.000 17.97643 91 GLU B N 1
ATOM 1392 C CA . GLU A 1 91 ? 47.81956 -41.58440 16.01697 1.000 17.74020 91 GLU B CA 1
ATOM 1393 C C . GLU A 1 91 ? 47.56169 -41.88141 14.55115 1.000 17.35697 91 GLU B C 1
ATOM 1394 O O . GLU A 1 91 ? 46.85219 -42.83695 14.23260 1.000 17.91008 91 GLU B O 1
ATOM 1406 N N . GLY A 1 92 ? 48.11024 -41.05573 13.67311 1.000 12.96060 92 GLY B N 1
ATOM 1407 C CA . GLY A 1 92 ? 47.93372 -41.23779 12.24697 1.000 13.19696 92 GLY B CA 1
ATOM 1408 C C . GLY A 1 92 ? 46.59821 -40.72045 11.72865 1.000 12.34287 92 GLY B C 1
ATOM 1409 O O . GLY A 1 92 ? 45.78626 -40.13560 12.45445 1.000 11.56421 92 GLY B O 1
ATOM 1413 N N . PRO A 1 93 ? 46.33953 -40.96011 10.44091 1.000 13.35970 93 PRO B N 1
ATOM 1414 C CA . PRO A 1 93 ? 45.15129 -40.39346 9.79589 1.000 12.63458 93 PRO B CA 1
ATOM 1415 C C . PRO A 1 93 ? 43.85342 -40.90946 10.40433 1.000 12.81726 93 PRO B C 1
ATOM 1416 O O . PRO A 1 93 ? 43.72885 -42.09602 10.72255 1.000 13.78568 93 PRO B O 1
ATOM 1427 N N . GLN A 1 94 ? 42.86157 -40.00241 10.52066 1.000 11.27256 94 GLN B N 1
ATOM 1428 C CA . GLN A 1 94 ? 41.58004 -40.29911 11.14867 1.000 11.34196 94 GLN B CA 1
ATOM 1429 C C . GLN A 1 94 ? 40.38586 -39.87500 10.30570 1.000 10.84660 94 GLN B C 1
ATOM 1430 O O . GLN A 1 94 ? 40.38711 -38.79804 9.69567 1.000 10.14664 94 GLN B O 1
ATOM 1444 N N . ILE A 1 95 ? 39.35646 -40.71009 10.33546 1.000 12.28142 95 ILE B N 1
ATOM 1445 C CA . ILE A 1 95 ? 38.00917 -40.37055 9.88606 1.000 12.06270 95 ILE B CA 1
ATOM 1446 C C . ILE A 1 95 ? 37.19468 -40.04211 11.12071 1.000 11.60553 95 ILE B C 1
ATOM 1447 O O . ILE A 1 95 ? 37.14715 -40.84986 12.05828 1.000 12.24029 95 ILE B O 1
ATOM 1463 N N . LEU A 1 96 ? 36.55427 -38.87290 11.13953 1.000 12.64035 96 LEU B N 1
ATOM 1464 C CA . LEU A 1 96 ? 35.69121 -38.49147 12.24490 1.000 12.00595 96 LEU B CA 1
ATOM 1465 C C . LEU A 1 96 ? 34.24403 -38.76167 11.88829 1.000 12.16709 96 LEU B C 1
ATOM 1466 O O . LEU A 1 96 ? 33.78126 -38.36322 10.81412 1.000 12.38517 96 LEU B O 1
ATOM 1482 N N . VAL A 1 97 ? 33.53972 -39.40514 12.80778 1.000 11.49185 97 VAL B N 1
ATOM 1483 C CA . VAL A 1 97 ? 32.10768 -39.66047 12.69221 1.000 11.46523 97 VAL B CA 1
ATOM 1484 C C . VAL A 1 97 ? 31.43772 -38.88848 13.82596 1.000 10.84758 97 VAL B C 1
ATOM 1485 O O . VAL A 1 97 ? 31.62469 -39.23172 15.00411 1.000 10.88016 97 VAL B O 1
ATOM 1498 N N . GLY A 1 98 ? 30.67216 -37.85203 13.48786 1.000 11.63729 98 GLY B N 1
ATOM 1499 C CA . GLY A 1 98 ? 30.08254 -37.00887 14.51247 1.000 11.46650 98 GLY B CA 1
ATOM 1500 C C . GLY A 1 98 ? 28.57201 -36.98032 14.45868 1.000 11.69241 98 GLY B C 1
ATOM 1501 O O . GLY A 1 98 ? 28.01007 -36.75569 13.37782 1.000 11.92749 98 GLY B O 1
ATOM 1505 N N . SER A 1 99 ? 27.92381 -37.22141 15.59573 1.000 15.24919 99 SER B N 1
ATOM 1506 C CA . SER A 1 99 ? 26.47333 -37.19360 15.71821 1.000 15.49650 99 SER B CA 1
ATOM 1507 C C . SER A 1 99 ? 26.01287 -35.92077 16.42581 1.000 15.75352 99 SER B C 1
ATOM 1508 O O . SER A 1 99 ? 26.45213 -35.63950 17.53999 1.000 15.73617 99 SER B O 1
ATOM 1516 N N . SER A 1 100 ? 25.10521 -35.17381 15.78735 1.000 16.84722 100 SER B N 1
ATOM 1517 C CA . SER A 1 100 ? 24.47591 -33.98523 16.38184 1.000 17.36858 100 SER B CA 1
ATOM 1518 C C . SER A 1 100 ? 25.54491 -32.97863 16.81390 1.000 17.53532 100 SER B C 1
ATOM 1519 O O . SER A 1 100 ? 26.25008 -32.44039 15.94976 1.000 17.70869 100 SER B O 1
ATOM 1527 N N . LEU A 1 101 ? 25.67192 -32.66300 18.10855 1.000 13.49800 101 LEU B N 1
ATOM 1528 C CA . LEU A 1 101 ? 26.77804 -31.82362 18.56775 1.000 13.75395 101 LEU B CA 1
ATOM 1529 C C . LEU A 1 101 ? 28.11041 -32.29651 18.02523 1.000 13.31487 101 LEU B C 1
ATOM 1530 O O . LEU A 1 101 ? 28.99119 -31.48859 17.69381 1.000 13.71820 101 LEU B O 1
ATOM 1546 N N . GLY A 1 102 ? 28.30451 -33.60743 17.99495 1.000 12.34963 102 GLY B N 1
ATOM 1547 C CA . GLY A 1 102 ? 29.53382 -34.17014 17.49633 1.000 11.93388 102 GLY B CA 1
ATOM 1548 C C . GLY A 1 102 ? 29.81191 -33.81495 16.05255 1.000 11.93854 102 GLY B C 1
ATOM 1549 O O . GLY A 1 102 ? 30.97456 -33.71692 15.64553 1.000 11.77658 102 GLY B O 1
ATOM 1553 N N . GLY A 1 103 ? 28.76718 -33.64027 15.24842 1.000 12.31731 103 GLY B N 1
ATOM 1554 C CA . GLY A 1 103 ? 28.96233 -33.16832 13.88837 1.000 12.61744 103 GLY B CA 1
ATOM 1555 C C . GLY A 1 103 ? 29.38915 -31.71323 13.80934 1.000 13.39336 103 GLY B C 1
ATOM 1556 O O . GLY A 1 103 ? 30.10531 -31.32500 12.88698 1.000 13.61782 103 GLY B O 1
ATOM 1560 N N . TRP A 1 104 ? 28.90687 -30.87733 14.73611 1.000 10.38745 104 TRP B N 1
ATOM 1561 C CA . TRP A 1 104 ? 29.40390 -29.49898 14.83686 1.000 11.44553 104 TRP B CA 1
ATOM 1562 C C . TRP A 1 104 ? 30.87219 -29.52504 15.19857 1.000 11.24789 104 TRP B C 1
ATOM 1563 O O . TRP A 1 104 ? 31.70422 -28.86131 14.56248 1.000 11.67571 104 TRP B O 1
ATOM 1584 N N . LEU A 1 105 ? 31.21898 -30.32194 16.20697 1.000 11.78132 105 LEU B N 1
ATOM 1585 C CA . LEU A 1 105 ? 32.59132 -30.32646 16.70558 1.000 11.76259 105 LEU B CA 1
ATOM 1586 C C . LEU A 1 105 ? 33.57162 -30.99616 15.74176 1.000 10.86003 105 LEU B C 1
ATOM 1587 O O . LEU A 1 105 ? 34.75076 -30.59142 15.69429 1.000 10.94607 105 LEU B O 1
ATOM 1603 N N . MET A 1 106 ? 33.12820 -31.98270 14.94429 1.000 12.16856 106 MET B N 1
ATOM 1604 C CA . MET A 1 106 ? 34.03947 -32.59236 13.98653 1.000 11.62695 106 MET B CA 1
ATOM 1605 C C . MET A 1 106 ? 34.50489 -31.57659 12.94470 1.000 12.16188 106 MET B C 1
ATOM 1606 O O . MET A 1 106 ? 35.62445 -31.67603 12.41893 1.000 11.94716 106 MET B O 1
ATOM 1620 N N . LEU A 1 107 ? 33.65536 -30.60611 12.63326 1.000 10.08762 107 LEU B N 1
ATOM 1621 C CA . LEU A 1 107 ? 34.03021 -29.54544 11.71538 1.000 10.91584 107 LEU B CA 1
ATOM 1622 C C . LEU A 1 107 ? 35.15375 -28.72225 12.30751 1.000 11.16954 107 LEU B C 1
ATOM 1623 O O . LEU A 1 107 ? 36.15440 -28.44780 11.63763 1.000 11.14002 107 LEU B O 1
ATOM 1639 N N . HIS A 1 108 ? 35.00550 -28.31227 13.57385 1.000 11.48424 108 HIS B N 1
ATOM 1640 C CA . HIS A 1 108 ? 36.10355 -27.62359 14.25017 1.000 11.75945 108 HIS B CA 1
ATOM 1641 C C . HIS A 1 108 ? 37.37936 -28.44134 14.23198 1.000 10.71478 108 HIS B C 1
ATOM 1642 O O . HIS A 1 108 ? 38.47212 -27.88917 14.08449 1.000 10.78892 108 HIS B O 1
ATOM 1656 N N . ALA A 1 109 ? 37.27251 -29.74540 14.45261 1.000 12.33612 109 ALA B N 1
ATOM 1657 C CA . ALA A 1 109 ? 38.46477 -30.57842 14.50605 1.000 11.67133 109 ALA B CA 1
ATOM 1658 C C . ALA A 1 109 ? 39.16213 -30.64125 13.15373 1.000 11.44557 109 ALA B C 1
ATOM 1659 O O . ALA A 1 109 ? 40.39630 -30.60473 13.07566 1.000 11.35530 109 ALA B O 1
ATOM 1666 N N . ALA A 1 110 ? 38.39172 -30.74344 12.07750 1.000 13.55328 110 ALA B N 1
ATOM 1667 C CA . ALA A 1 110 ? 38.98617 -30.77151 10.74970 1.000 13.62725 110 ALA B CA 1
ATOM 1668 C C . ALA A 1 110 ? 39.60027 -29.43362 10.38159 1.000 14.24262 110 ALA B C 1
ATOM 1669 O O . ALA A 1 110 ? 40.60804 -29.38603 9.67574 1.000 14.20798 110 ALA B O 1
ATOM 1676 N N . ILE A 1 111 ? 39.01004 -28.33033 10.83340 1.000 11.81909 111 ILE B N 1
ATOM 1677 C CA . ILE A 1 111 ? 39.59561 -27.02667 10.59342 1.000 12.44898 111 ILE B CA 1
ATOM 1678 C C . ILE A 1 111 ? 40.92663 -26.91214 11.31424 1.000 12.06831 111 ILE B C 1
ATOM 1679 O O . ILE A 1 111 ? 41.91161 -26.41754 10.75024 1.000 12.11214 111 ILE B O 1
ATOM 1695 N N . ALA A 1 112 ? 40.98018 -27.39481 12.54972 1.000 13.28213 112 ALA B N 1
ATOM 1696 C CA . ALA A 1 112 ? 42.15366 -27.23797 13.40414 1.000 13.17852 112 ALA B CA 1
ATOM 1697 C C . ALA A 1 112 ? 43.28192 -28.21523 13.07084 1.000 12.64360 112 ALA B C 1
ATOM 1698 O O . ALA A 1 112 ? 44.45875 -27.91078 13.35320 1.000 12.72762 112 ALA B O 1
ATOM 1705 N N . ARG A 1 113 ? 42.94371 -29.38667 12.52146 1.000 16.30561 113 ARG B N 1
ATOM 1706 C CA . ARG A 1 113 ? 43.89647 -30.46758 12.27689 1.000 16.04254 113 ARG B CA 1
ATOM 1707 C C . ARG A 1 113 ? 43.72394 -30.97693 10.84579 1.000 15.95370 113 ARG B C 1
ATOM 1708 O O . ARG A 1 113 ? 43.37774 -32.14109 10.61445 1.000 15.73787 113 ARG B O 1
ATOM 1729 N N . PRO A 1 114 ? 43.99934 -30.12797 9.85806 1.000 18.94333 114 PRO B N 1
ATOM 1730 C CA . PRO A 1 114 ? 43.70200 -30.49261 8.46087 1.000 19.05749 114 PRO B CA 1
ATOM 1731 C C . PRO A 1 114 ? 44.58895 -31.59157 7.91090 1.000 19.02599 114 PRO B C 1
ATOM 1732 O O . PRO A 1 114 ? 44.20655 -32.22873 6.91981 1.000 19.14897 114 PRO B O 1
ATOM 1743 N N . GLU A 1 115 ? 45.73463 -31.84500 8.52629 1.000 29.79619 115 GLU B N 1
ATOM 1744 C CA . GLU A 1 115 ? 46.61845 -32.91052 8.08400 1.000 30.02872 115 GLU B CA 1
ATOM 1745 C C . GLU A 1 115 ? 46.12535 -34.26835 8.56870 1.000 30.01230 115 GLU B C 1
ATOM 1746 O O . GLU A 1 115 ? 46.10410 -35.24522 7.81002 1.000 30.30990 115 GLU B O 1
ATOM 1758 N N . LYS A 1 116 ? 45.64436 -34.31828 9.79534 1.000 16.68567 116 LYS B N 1
ATOM 1759 C CA . LYS A 1 116 ? 45.30317 -35.57475 10.44699 1.000 16.86285 116 LYS B CA 1
ATOM 1760 C C . LYS A 1 116 ? 43.90308 -36.05609 10.12324 1.000 16.66260 116 LYS B C 1
ATOM 1761 O O . LYS A 1 116 ? 43.67943 -37.27076 10.01202 1.000 17.08103 116 LYS B O 1
ATOM 1780 N N . VAL A 1 117 ? 42.95937 -35.14280 9.93993 1.000 14.21784 117 VAL B N 1
ATOM 1781 C CA . VAL A 1 117 ? 41.57586 -35.51513 9.68265 1.000 14.11146 117 VAL B CA 1
ATOM 1782 C C . VAL A 1 117 ? 41.41290 -35.67915 8.17478 1.000 14.46001 117 VAL B C 1
ATOM 1783 O O . VAL A 1 117 ? 41.51897 -34.70893 7.41381 1.000 14.53194 117 VAL B O 1
ATOM 1796 N N . ILE A 1 118 ? 41.16086 -36.90757 7.72454 1.000 14.51329 118 ILE B N 1
ATOM 1797 C CA . ILE A 1 118 ? 41.15044 -37.16059 6.28718 1.000 14.95674 118 ILE B CA 1
ATOM 1798 C C . ILE A 1 118 ? 39.75231 -37.29348 5.69822 1.000 15.22470 118 ILE B C 1
ATOM 1799 O O . ILE A 1 118 ? 39.62745 -37.33786 4.46405 1.000 15.61754 118 ILE B O 1
ATOM 1815 N N . ALA A 1 119 ? 38.71422 -37.38337 6.52509 1.000 11.77146 119 ALA B N 1
ATOM 1816 C CA . ALA A 1 119 ? 37.32501 -37.37039 6.07439 1.000 12.18466 119 ALA B CA 1
ATOM 1817 C C . ALA A 1 119 ? 36.41916 -37.15120 7.27538 1.000 11.93103 119 ALA B C 1
ATOM 1818 O O . ALA A 1 119 ? 36.80811 -37.38234 8.42552 1.000 11.42446 119 ALA B O 1
ATOM 1825 N N . LEU A 1 120 ? 35.19553 -36.73206 6.98265 1.000 12.21347 120 LEU B N 1
ATOM 1826 C CA . LEU A 1 120 ? 34.16155 -36.45529 7.95748 1.000 11.93192 120 LEU B CA 1
ATOM 1827 C C . LEU A 1 120 ? 32.86139 -37.13215 7.55215 1.000 12.36919 120 LEU B C 1
ATOM 1828 O O . LEU A 1 120 ? 32.43441 -37.04676 6.38480 1.000 12.83031 120 LEU B O 1
ATOM 1844 N N . ILE A 1 121 ? 32.21806 -37.75734 8.52736 1.000 12.88116 121 ILE B N 1
ATOM 1845 C CA . ILE A 1 121 ? 30.85015 -38.24394 8.38835 1.000 12.82710 121 ILE B CA 1
ATOM 1846 C C . ILE A 1 121 ? 30.01677 -37.65248 9.51521 1.000 12.17470 121 ILE B C 1
ATOM 1847 O O . ILE A 1 121 ? 30.29197 -37.90906 10.69302 1.000 11.74151 121 ILE B O 1
ATOM 1863 N N . GLY A 1 122 ? 28.98246 -36.88219 9.15485 1.000 12.21104 122 GLY B N 1
ATOM 1864 C CA . GLY A 1 122 ? 28.08881 -36.28399 10.11718 1.000 11.98359 122 GLY B CA 1
ATOM 1865 C C . GLY A 1 122 ? 26.75084 -36.97479 10.12220 1.000 12.12133 122 GLY B C 1
ATOM 1866 O O . GLY A 1 122 ? 26.26980 -37.44185 9.08495 1.000 12.46713 122 GLY B O 1
ATOM 1870 N N . ILE A 1 123 ? 26.14380 -37.05847 11.30085 1.000 15.81224 123 ILE B N 1
ATOM 1871 C CA . ILE A 1 123 ? 24.79858 -37.58518 11.44547 1.000 15.99194 123 ILE B CA 1
ATOM 1872 C C . ILE A 1 123 ? 23.98524 -36.53682 12.18662 1.000 16.17169 123 ILE B C 1
ATOM 1873 O O . ILE A 1 123 ? 24.29280 -36.21886 13.34393 1.000 15.93300 123 ILE B O 1
ATOM 1889 N N . ALA A 1 124 ? 22.97133 -35.98245 11.50668 1.000 14.33295 124 ALA B N 1
ATOM 1890 C CA . ALA A 1 124 ? 22.11507 -34.93359 12.07737 1.000 14.75759 124 ALA B CA 1
ATOM 1891 C C . ALA A 1 124 ? 22.96521 -33.78035 12.61133 1.000 14.86078 124 ALA B C 1
ATOM 1892 O O . ALA A 1 124 ? 22.75102 -33.27097 13.71860 1.000 14.92757 124 ALA B O 1
ATOM 1899 N N . THR A 1 125 ? 23.93546 -33.36005 11.78103 1.000 15.16488 125 THR B N 1
ATOM 1900 C CA . THR A 1 125 ? 24.95541 -32.38132 12.15360 1.000 15.31574 125 THR B CA 1
ATOM 1901 C C . THR A 1 125 ? 24.34030 -31.10737 12.70506 1.000 16.07528 125 THR B C 1
ATOM 1902 O O . THR A 1 125 ? 23.58812 -30.41638 12.01048 1.000 16.78082 125 THR B O 1
ATOM 1913 N N . ALA A 1 126 ? 24.66192 -30.80569 13.96090 1.000 16.20121 126 ALA B N 1
ATOM 1914 C CA . ALA A 1 126 ? 24.02381 -29.69241 14.65897 1.000 16.91075 126 ALA B CA 1
ATOM 1915 C C . ALA A 1 126 ? 24.90929 -28.45735 14.59593 1.000 17.65205 126 ALA B C 1
ATOM 1916 O O . ALA A 1 126 ? 25.22309 -27.85077 15.61732 1.000 17.90849 126 ALA B O 1
ATOM 1923 N N . ALA A 1 127 ? 25.34491 -28.08727 13.39559 1.000 15.01552 127 ALA B N 1
ATOM 1924 C CA . ALA A 1 127 ? 26.18589 -26.90855 13.25014 1.000 15.85781 127 ALA B CA 1
ATOM 1925 C C . ALA A 1 127 ? 25.47119 -25.68002 13.79126 1.000 16.68754 127 ALA B C 1
ATOM 1926 O O . ALA A 1 127 ? 24.31104 -25.40703 13.44638 1.000 16.91616 127 ALA B O 1
ATOM 1933 N N . ASP A 1 128 ? 26.18853 -24.92689 14.62439 1.000 19.00910 128 ASP B N 1
ATOM 1934 C CA . ASP A 1 128 ? 25.69209 -23.71591 15.25607 1.000 19.65591 128 ASP B CA 1
ATOM 1935 C C . ASP A 1 128 ? 24.51030 -24.00930 16.14747 1.000 19.25841 128 ASP B C 1
ATOM 1936 O O . ASP A 1 128 ? 23.71958 -23.10141 16.43516 1.000 19.72456 128 ASP B O 1
ATOM 1945 N N . GLY A 1 129 ? 24.37544 -25.27552 16.53071 1.000 29.08456 129 GLY B N 1
ATOM 1946 C CA . GLY A 1 129 ? 23.45325 -25.75514 17.53217 1.000 28.65313 129 GLY B CA 1
ATOM 1947 C C . GLY A 1 129 ? 22.18396 -24.96789 17.63987 1.000 29.18422 129 GLY B C 1
ATOM 1948 O O . GLY A 1 129 ? 21.51138 -24.73246 16.63796 1.000 29.54423 129 GLY B O 1
ATOM 1952 N N . LEU A 1 130 ? 21.86923 -24.55656 18.85840 1.000 31.30090 130 LEU B N 1
ATOM 1953 C CA . LEU A 1 130 ? 20.68328 -23.78457 19.17792 1.000 31.76608 130 LEU B CA 1
ATOM 1954 C C . LEU A 1 130 ? 20.90964 -22.28177 19.15079 1.000 32.50868 130 LEU B C 1
ATOM 1955 O O . LEU A 1 130 ? 19.96257 -21.52882 19.36532 1.000 32.97943 130 LEU B O 1
ATOM 1971 N N . VAL A 1 131 ? 22.13709 -21.82516 18.89139 1.000 21.18359 131 VAL B N 1
ATOM 1972 C CA . VAL A 1 131 ? 22.36128 -20.39746 18.70226 1.000 21.86258 131 VAL B CA 1
ATOM 1973 C C . VAL A 1 131 ? 21.48070 -19.87824 17.57732 1.000 22.33748 131 VAL B C 1
ATOM 1974 O O . VAL A 1 131 ? 20.87878 -18.80206 17.68024 1.000 22.78467 131 VAL B O 1
ATOM 1987 N N . THR A 1 132 ? 21.39048 -20.63851 16.48802 1.000 26.41526 132 THR B N 1
ATOM 1988 C CA . THR A 1 132 ? 20.55394 -20.24625 15.36273 1.000 26.82572 132 THR B CA 1
ATOM 1989 C C . THR A 1 132 ? 19.12154 -19.99590 15.82462 1.000 26.97847 132 THR B C 1
ATOM 1990 O O . THR A 1 132 ? 18.54008 -18.93410 15.55825 1.000 27.75003 132 THR B O 1
ATOM 2001 N N . GLN A 1 133 ? 18.54651 -20.94945 16.55536 1.000 39.85061 133 GLN B N 1
ATOM 2002 C CA . GLN A 1 133 ? 17.15464 -20.80567 16.97222 1.000 41.33235 133 GLN B CA 1
ATOM 2003 C C . GLN A 1 133 ? 16.98808 -19.68790 17.98698 1.000 42.64610 133 GLN B C 1
ATOM 2004 O O . GLN A 1 133 ? 15.98329 -18.96896 17.96983 1.000 44.32295 133 GLN B O 1
ATOM 2018 N N . TYR A 1 134 ? 17.94845 -19.54378 18.89754 1.000 27.50982 134 TYR B N 1
ATOM 2019 C CA . TYR A 1 134 ? 17.87400 -18.45005 19.85601 1.000 28.81871 134 TYR B CA 1
ATOM 2020 C C . TYR A 1 134 ? 17.77684 -17.10782 19.14155 1.000 29.83455 134 TYR B C 1
ATOM 2021 O O . TYR A 1 134 ? 16.95729 -16.25964 19.50694 1.000 31.63018 134 TYR B O 1
ATOM 2039 N N . HIS A 1 135 ? 18.58002 -16.90225 18.10734 1.000 36.03595 135 HIS B N 1
ATOM 2040 C CA . HIS A 1 135 ? 18.60542 -15.60447 17.44528 1.000 37.04055 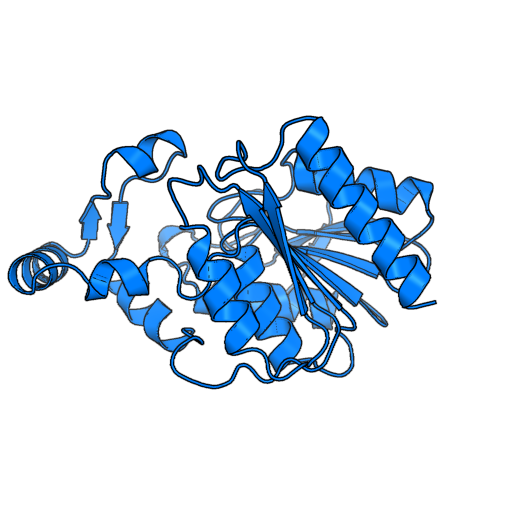135 HIS B CA 1
ATOM 2041 C C . HIS A 1 135 ? 17.46162 -15.40927 16.47321 1.000 38.15371 135 HIS B C 1
ATOM 2042 O O . HIS A 1 135 ? 17.22907 -14.27749 16.04906 1.000 39.43233 135 HIS B O 1
ATOM 2056 N N . ALA A 1 136 ? 16.74785 -16.47613 16.12650 1.000 33.80555 136 ALA B N 1
ATOM 2057 C CA . ALA A 1 136 ? 15.50947 -16.34306 15.36606 1.000 35.13591 136 ALA B CA 1
ATOM 2058 C C . ALA A 1 136 ? 14.31842 -15.99448 16.24781 1.000 37.08809 136 ALA B C 1
ATOM 2059 O O . ALA A 1 136 ? 13.30371 -15.51708 15.71967 1.000 38.67826 136 ALA B O 1
ATOM 2066 N N . LEU A 1 137 ? 14.41013 -16.21610 17.55988 1.000 41.93588 137 LEU B N 1
ATOM 2067 C CA . LEU A 1 137 ? 13.32234 -15.88508 18.47072 1.000 43.93230 137 LEU B CA 1
ATOM 2068 C C . LEU A 1 137 ? 13.04757 -14.38215 18.46641 1.000 45.80540 137 LEU B C 1
ATOM 2069 O O . LEU A 1 137 ? 13.94607 -13.57660 18.20256 1.000 45.41346 137 LEU B O 1
ATOM 2085 N N . PRO A 1 138 ? 11.82538 -13.96578 18.79981 1.000 44.37714 138 PRO B N 1
ATOM 2086 C CA . PRO A 1 138 ? 11.55321 -12.53237 18.88442 1.000 46.36728 138 PRO B CA 1
ATOM 2087 C C . PRO A 1 138 ? 12.38756 -11.91378 19.99313 1.000 46.41599 138 PRO B C 1
ATOM 2088 O O . PRO A 1 138 ? 12.79184 -12.58803 20.94846 1.000 45.54588 138 PRO B O 1
ATOM 2099 N N . VAL A 1 139 ? 12.65947 -10.61672 19.84030 1.000 59.41597 139 VAL B N 1
ATOM 2100 C CA . VAL A 1 139 ? 13.58780 -9.93575 20.73361 1.000 59.45315 139 VAL B CA 1
ATOM 2101 C C . VAL A 1 139 ? 13.09094 -9.99455 22.17094 1.000 60.77525 139 VAL B C 1
ATOM 2102 O O . VAL A 1 139 ? 13.88015 -10.15779 23.10880 1.000 60.02965 139 VAL B O 1
ATOM 2115 N N . GLU A 1 140 ? 11.78032 -9.85193 22.37495 1.000 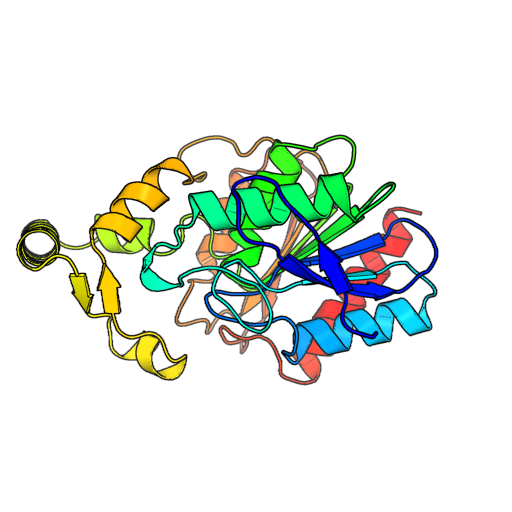53.04605 140 GLU B N 1
ATOM 2116 C CA . GLU A 1 140 ? 11.26233 -9.86738 23.73752 1.000 54.58267 140 GLU B CA 1
ATOM 2117 C C . GLU A 1 140 ? 11.55187 -11.19916 24.41586 1.000 52.92302 140 GLU B C 1
ATOM 2118 O O . GLU A 1 140 ? 11.88787 -11.23782 25.60440 1.000 53.18407 140 GLU B O 1
ATOM 2130 N N . THR A 1 141 ? 11.43678 -12.30507 23.67927 1.000 49.75790 141 THR B N 1
ATOM 2131 C CA . THR A 1 141 ? 11.77424 -13.59321 24.27464 1.000 48.20899 141 THR B CA 1
ATOM 2132 C C . THR A 1 141 ? 13.25860 -13.66314 24.60059 1.000 46.26034 141 THR B C 1
ATOM 2133 O O . THR A 1 141 ? 13.64438 -14.18287 25.65537 1.000 45.87188 141 THR B O 1
ATOM 2144 N N . GLN A 1 142 ? 14.10556 -13.13126 23.71096 1.000 51.07634 142 GLN B N 1
ATOM 2145 C CA . GLN A 1 142 ? 15.54109 -13.13143 23.96537 1.000 49.38749 142 GLN B CA 1
ATOM 2146 C C . GLN A 1 142 ? 15.86727 -12.38752 25.25133 1.000 50.62217 142 GLN B C 1
ATOM 2147 O O . GLN A 1 142 ? 16.72982 -12.82122 26.02135 1.000 49.56833 142 GLN B O 1
ATOM 2161 N N . LYS A 1 143 ? 15.18118 -11.26566 25.51228 1.000 45.00168 143 LYS B N 1
ATOM 2162 C CA . LYS A 1 143 ? 15.43728 -10.55198 26.75718 1.000 46.37998 143 LYS B CA 1
ATOM 2163 C C . LYS A 1 143 ? 14.85730 -11.29427 27.95542 1.000 47.10228 143 LYS B C 1
ATOM 2164 O O . LYS A 1 143 ? 15.38189 -11.17230 29.06672 1.000 47.46375 143 LYS B O 1
ATOM 2183 N N . GLU A 1 144 ? 13.77888 -12.05612 27.76076 1.000 56.09395 144 GLU B N 1
ATOM 2184 C CA . GLU A 1 144 ? 13.22361 -12.83215 28.86529 1.000 56.87523 144 GLU B CA 1
ATOM 2185 C C . GLU A 1 144 ? 14.17698 -13.94312 29.28617 1.000 54.70745 144 GLU B C 1
ATOM 2186 O O . GLU A 1 144 ? 14.37500 -14.18683 30.48211 1.000 55.19754 144 GLU B O 1
ATOM 2198 N N . ILE A 1 145 ? 14.77156 -14.62835 28.30931 1.000 40.95480 145 ILE B N 1
ATOM 2199 C CA . ILE A 1 145 ? 15.74261 -15.67981 28.60358 1.000 38.89598 145 ILE B CA 1
ATOM 2200 C C . ILE A 1 145 ? 16.94125 -15.09299 29.32332 1.000 38.57723 145 ILE B C 1
ATOM 2201 O O . ILE A 1 145 ? 17.45883 -15.67191 30.28739 1.000 38.18460 145 ILE B O 1
ATOM 2217 N N . GLU A 1 146 ? 17.39322 -13.92683 28.87586 1.000 48.17977 146 GLU B N 1
ATOM 2218 C CA . GLU A 1 146 ? 18.55299 -13.28938 29.48403 1.000 47.99854 146 GLU B CA 1
ATOM 2219 C C . GLU A 1 146 ? 18.27115 -12.90244 30.92928 1.000 49.97363 146 GLU B C 1
ATOM 2220 O O . GLU A 1 146 ? 19.08604 -13.16102 31.81993 1.000 49.55447 146 GLU B O 1
ATOM 2232 N N . MET A 1 147 ? 17.10734 -12.28710 31.18612 1.000 55.57182 147 MET B N 1
ATOM 2233 C CA . MET A 1 147 ? 16.74235 -11.92354 32.55368 1.000 57.69711 147 MET B CA 1
ATOM 2234 C C . MET A 1 147 ? 16.60454 -13.16082 33.43145 1.000 57.30987 147 MET B C 1
ATOM 2235 O O . MET A 1 147 ? 17.08375 -13.18874 34.56901 1.000 57.84491 147 MET B O 1
ATOM 2249 N N . LYS A 1 148 ? 15.91835 -14.18731 32.92407 1.000 51.37448 148 LYS B N 1
ATOM 2250 C CA . LYS A 1 148 ? 15.75961 -15.42972 33.66792 1.000 51.06538 148 LYS B CA 1
ATOM 2251 C C . LYS A 1 148 ? 17.08367 -16.15912 33.83116 1.000 48.85278 148 LYS B C 1
ATOM 2252 O O . LYS A 1 148 ? 17.29138 -16.84303 34.83773 1.000 48.98823 148 LYS B O 1
ATOM 2271 N N . GLY A 1 149 ? 17.98220 -16.03363 32.85438 1.000 38.61722 149 GLY B N 1
ATOM 2272 C CA . GLY A 1 149 ? 19.24049 -16.74896 32.87598 1.000 36.53107 149 GLY B CA 1
ATOM 2273 C C . GLY A 1 149 ? 19.19226 -18.13607 32.28276 1.000 34.82427 149 GLY B C 1
ATOM 2274 O O . GLY A 1 149 ? 20.21702 -18.83434 32.28871 1.000 33.14881 149 GLY B O 1
ATOM 2278 N N . GLU A 1 150 ? 18.04440 -18.56289 31.76703 1.000 45.37499 150 GLU B N 1
ATOM 2279 C CA . GLU A 1 150 ? 17.94544 -19.86280 31.13466 1.000 43.90295 150 GLU B CA 1
ATOM 2280 C C . GLU A 1 150 ? 16.81964 -19.83143 30.11645 1.000 44.40100 150 GLU B C 1
ATOM 2281 O O . GLU A 1 150 ? 15.88474 -19.03216 30.20723 1.000 46.25206 150 GLU B O 1
ATOM 2293 N N . TRP A 1 151 ? 16.94299 -20.71495 29.14186 1.000 36.59115 151 TRP B N 1
ATOM 2294 C CA . TRP A 1 151 ? 15.97107 -20.91720 28.08197 1.000 36.79485 151 TRP B CA 1
ATOM 2295 C C . TRP A 1 151 ? 15.32326 -22.27045 28.32550 1.000 36.90301 151 TRP B C 1
ATOM 2296 O O . TRP A 1 151 ? 16.00312 -23.30050 28.27572 1.000 35.35859 151 TRP B O 1
ATOM 2317 N N . THR A 1 152 ? 14.02721 -22.27525 28.60689 1.000 42.45246 152 THR B N 1
ATOM 2318 C CA . THR A 1 152 ? 13.30164 -23.52540 28.79344 1.000 42.82697 152 THR B CA 1
ATOM 2319 C C . THR A 1 152 ? 12.81209 -23.99593 27.42823 1.000 42.15599 152 THR B C 1
ATOM 2320 O O . THR A 1 152 ? 12.04952 -23.29272 26.75501 1.000 43.11351 152 THR B O 1
ATOM 2331 N N . LEU A 1 153 ? 13.25242 -25.16732 27.02213 1.000 43.13607 153 LEU B N 1
ATOM 2332 C CA . LEU A 1 153 ? 13.17542 -25.50971 25.61367 1.000 42.08206 153 LEU B CA 1
ATOM 2333 C C . LEU A 1 153 ? 11.76325 -25.88139 25.18692 1.000 43.58543 153 LEU B C 1
ATOM 2334 O O . LEU A 1 153 ? 10.96287 -26.35453 25.99930 1.000 45.07420 153 LEU B O 1
ATOM 2350 N N . PRO A 1 154 ? 11.43962 -25.66382 23.90865 1.000 57.22666 154 PRO B N 1
ATOM 2351 C CA . PRO A 1 154 ? 10.17212 -26.16992 23.36890 1.000 58.47668 154 PRO B CA 1
ATOM 2352 C C . PRO A 1 154 ? 10.00022 -27.64220 23.70494 1.000 58.32690 154 PRO B C 1
ATOM 2353 O O . PRO A 1 154 ? 10.97498 -28.38007 23.86025 1.000 56.72414 154 PRO B O 1
ATOM 2364 N N . SER A 1 155 ? 8.74070 -28.07455 23.78979 1.000 53.09578 155 SER B N 1
ATOM 2365 C CA . SER A 1 155 ? 8.46375 -29.42545 24.26466 1.000 53.39330 155 SER B CA 1
ATOM 2366 C C . SER A 1 155 ? 9.03511 -30.49411 23.33598 1.000 51.59816 155 SER B C 1
ATOM 2367 O O . SER A 1 155 ? 9.36819 -31.59232 23.79765 1.000 51.13213 155 SER B O 1
ATOM 2375 N N . ARG A 1 156 ? 9.16190 -30.20987 22.03427 1.000 54.04828 156 ARG B N 1
ATOM 2376 C CA . ARG A 1 156 ? 9.66744 -31.24368 21.13375 1.000 52.55303 156 ARG B CA 1
ATOM 2377 C C . ARG A 1 156 ? 11.06273 -31.69964 21.55290 1.000 50.68718 156 ARG B C 1
ATOM 2378 O O . ARG A 1 156 ? 11.41973 -32.86358 21.33992 1.000 49.88816 156 ARG B O 1
ATOM 2399 N N . TYR A 1 157 ? 11.85330 -30.81354 22.17286 1.000 53.22362 157 TYR B N 1
ATOM 2400 C CA . TYR A 1 157 ? 13.16991 -31.21597 22.66376 1.000 51.65826 157 TYR B CA 1
ATOM 2401 C C . TYR A 1 157 ? 13.07356 -32.13163 23.88250 1.000 52.35134 157 TYR B C 1
ATOM 2402 O O . TYR A 1 157 ? 13.99619 -32.91795 24.12341 1.000 51.18073 157 TYR B O 1
ATOM 2420 N N . ASN A 1 158 ? 11.97255 -32.05698 24.64762 1.000 51.72828 158 ASN B N 1
ATOM 2421 C CA . ASN A 1 158 ? 11.83196 -32.90230 25.83094 1.000 52.62106 158 ASN B CA 1
ATOM 2422 C C . ASN A 1 158 ? 11.84259 -34.38414 25.47149 1.000 52.22257 158 ASN B C 1
ATOM 2423 O O . ASN A 1 158 ? 12.30123 -35.21368 26.26790 1.000 52.11695 158 ASN B O 1
ATOM 2434 N N . LYS A 1 159 ? 11.34194 -34.73558 24.28068 1.000 64.37466 159 LYS B N 1
ATOM 2435 C CA . LYS A 1 159 ? 11.31845 -36.12958 23.85388 1.000 64.14638 159 LYS B CA 1
ATOM 2436 C C . LYS A 1 159 ? 12.71237 -36.75093 23.79888 1.000 62.25136 159 LYS B C 1
ATOM 2437 O O . LYS A 1 159 ? 12.83145 -37.98021 23.78840 1.000 62.20007 159 LYS B O 1
ATOM 2456 N N . GLU A 1 160 ? 13.76386 -35.93650 23.74317 1.000 67.54735 160 GLU B N 1
ATOM 2457 C CA . GLU A 1 160 ? 15.13258 -36.43380 23.70134 1.000 65.85170 160 GLU B CA 1
ATOM 2458 C C . GLU A 1 160 ? 15.85781 -36.22981 25.02814 1.000 65.79300 160 GLU B C 1
ATOM 2459 O O . GLU A 1 160 ? 17.06714 -36.47257 25.10521 1.000 64.45918 160 GLU B O 1
ATOM 2471 N N . GLY A 1 161 ? 15.14629 -35.79738 26.07334 1.000 62.30317 161 GLY B N 1
ATOM 2472 C CA . GLY A 1 161 ? 15.75776 -35.52670 27.35977 1.000 62.45885 161 GLY B CA 1
ATOM 2473 C C . GLY A 1 161 ? 16.38610 -34.15772 27.50505 1.000 61.85357 161 GLY B C 1
ATOM 2474 O O . GLY A 1 161 ? 17.21761 -33.96171 28.39793 1.000 61.58105 161 GLY B O 1
ATOM 2478 N N . TYR A 1 162 ? 16.01536 -33.20320 26.65681 1.000 47.20258 162 TYR B N 1
ATOM 2479 C CA . TYR A 1 162 ? 16.50783 -31.83271 26.72582 1.000 46.85148 162 TYR B CA 1
ATOM 2480 C C . TYR A 1 162 ? 15.40431 -30.92886 27.25709 1.000 48.72643 162 TYR B C 1
ATOM 2481 O O . TYR A 1 162 ? 14.27261 -30.98489 26.76292 1.000 49.77802 162 TYR B O 1
ATOM 2499 N N . PHE A 1 163 ? 15.72679 -30.09524 28.25109 1.000 45.10414 163 PHE B N 1
ATOM 2500 C CA . PHE A 1 163 ? 14.68440 -29.26910 28.85085 1.000 47.11802 163 PHE B CA 1
ATOM 2501 C C . PHE A 1 163 ? 15.09008 -27.80972 29.03135 1.000 47.21570 163 PHE B C 1
ATOM 2502 O O . PHE A 1 163 ? 14.32601 -26.91281 28.66557 1.000 48.26061 163 PHE B O 1
ATOM 2519 N N . ARG A 1 164 ? 16.26241 -27.55018 29.60178 1.000 43.94841 164 ARG B N 1
ATOM 2520 C CA . ARG A 1 164 ? 16.66989 -26.19185 29.93571 1.000 44.30739 164 ARG B CA 1
ATOM 2521 C C . ARG A 1 164 ? 18.10790 -25.94996 29.49940 1.000 42.35669 164 ARG B C 1
ATOM 2522 O O . ARG A 1 164 ? 18.92999 -26.86847 29.48745 1.000 41.03784 164 ARG B O 1
ATOM 2543 N N . ILE A 1 165 ? 18.39591 -24.70358 29.13081 1.000 37.95731 165 ILE B N 1
ATOM 2544 C CA . ILE A 1 165 ? 19.74341 -24.30895 28.71747 1.000 36.37007 165 ILE B CA 1
ATOM 2545 C C . ILE A 1 165 ? 20.11633 -22.95864 29.31061 1.000 37.20446 165 ILE B C 1
ATOM 2546 O O . ILE A 1 165 ? 19.40863 -21.97188 29.08039 1.000 38.38988 165 ILE B O 1
ATOM 2562 N N . PRO A 1 166 ? 21.23911 -22.85150 30.01869 1.000 27.21478 166 PRO B N 1
ATOM 2563 C CA . PRO A 1 166 ? 21.61983 -21.55738 30.58499 1.000 28.10860 166 PRO B CA 1
ATOM 2564 C C . PRO A 1 166 ? 21.92518 -20.53297 29.50265 1.000 27.70364 166 PRO B C 1
ATOM 2565 O O . PRO A 1 166 ? 22.46999 -20.84583 28.44227 1.000 26.15640 166 PRO B O 1
ATOM 2576 N N . TYR A 1 167 ? 21.58618 -19.28379 29.80851 1.000 29.06965 167 TYR B N 1
ATOM 2577 C CA . TYR A 1 167 ? 21.88506 -18.17526 28.90882 1.000 29.00189 167 TYR B CA 1
ATOM 2578 C C . TYR A 1 167 ? 23.37773 -18.08507 28.64123 1.000 27.52421 167 TYR B C 1
ATOM 2579 O O . TYR A 1 167 ? 23.79535 -17.88947 27.49526 1.000 26.54268 167 TYR B O 1
ATOM 2597 N N . SER A 1 168 ? 24.19291 -18.26237 29.68538 1.000 28.60837 168 SER B N 1
ATOM 2598 C CA . SER A 1 168 ? 25.64715 -18.19805 29.55074 1.000 27.42680 168 SER B CA 1
ATOM 2599 C C . SER A 1 168 ? 26.18661 -19.23215 28.57443 1.000 25.50381 168 SER B C 1
ATOM 2600 O O . SER A 1 168 ? 27.15589 -18.95951 27.85846 1.000 24.59368 168 SER B O 1
ATOM 2608 N N . PHE A 1 169 ? 25.58447 -20.42872 28.53866 1.000 23.55741 169 PHE B N 1
ATOM 2609 C CA . PHE A 1 169 ? 25.97617 -21.46929 27.61111 1.000 21.96259 169 PHE B CA 1
ATOM 2610 C C . PHE A 1 169 ? 25.67542 -21.05476 26.18091 1.000 21.70935 169 PHE B C 1
ATOM 2611 O O . PHE A 1 169 ? 26.46669 -21.30237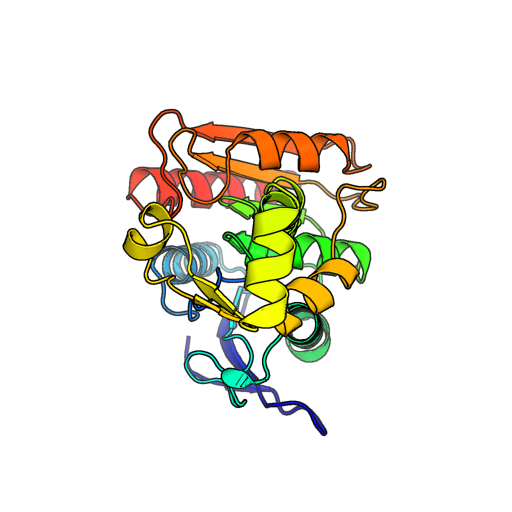 25.27603 1.000 21.61262 169 PHE B O 1
ATOM 2628 N N . ILE A 1 170 ? 24.52917 -20.40945 25.96610 1.000 21.46268 170 ILE B N 1
ATOM 2629 C CA . ILE A 1 170 ? 24.18102 -19.96568 24.62733 1.000 21.29946 170 ILE B CA 1
ATOM 2630 C C . ILE A 1 170 ? 25.16889 -18.91936 24.14811 1.000 21.11775 170 ILE B C 1
ATOM 2631 O O . ILE A 1 170 ? 25.62782 -18.96530 23.00295 1.000 20.26744 170 ILE B O 1
ATOM 2647 N N . LYS A 1 171 ? 25.49817 -17.96166 25.00752 1.000 23.57797 171 LYS B N 1
ATOM 2648 C CA . LYS A 1 171 ? 26.38296 -16.87612 24.60578 1.000 23.72030 171 LYS B CA 1
ATOM 2649 C C . LYS A 1 171 ? 27.80104 -17.37607 24.36178 1.000 23.18900 171 LYS B C 1
ATOM 2650 O O . LYS A 1 171 ? 28.45084 -16.94252 23.40868 1.000 23.43772 171 LYS B O 1
ATOM 2669 N N . GLU A 1 172 ? 28.29253 -18.32152 25.17389 1.000 19.71537 172 GLU B N 1
ATOM 2670 C CA . GLU A 1 172 ? 29.60844 -18.90450 24.89127 1.000 18.41384 172 GLU B CA 1
ATOM 2671 C C . GLU A 1 172 ? 29.61997 -19.62257 23.55534 1.000 18.08642 172 GLU B C 1
ATOM 2672 O O . GLU A 1 172 ? 30.60878 -19.57489 22.80707 1.000 18.16808 172 GLU B O 1
ATOM 2684 N N . ALA A 1 173 ? 28.53288 -20.33324 23.24818 1.000 17.09654 173 ALA B N 1
ATOM 2685 C CA . ALA A 1 173 ? 28.47703 -21.10649 22.02864 1.000 16.09135 173 ALA B CA 1
ATOM 2686 C C . ALA A 1 173 ? 28.56225 -20.22931 20.78812 1.000 16.22068 173 ALA B C 1
ATOM 2687 O O . ALA A 1 173 ? 28.93442 -20.72739 19.72428 1.000 15.36568 173 ALA B O 1
ATOM 2694 N N . GLU A 1 174 ? 28.24806 -18.94327 20.91458 1.000 19.49625 174 GLU B N 1
ATOM 2695 C CA . GLU A 1 174 ? 28.36507 -18.01187 19.79468 1.000 20.08873 174 GLU B CA 1
ATOM 2696 C C . GLU A 1 174 ? 29.78338 -17.93770 19.26138 1.000 20.18947 174 GLU B C 1
ATOM 2697 O O . GLU A 1 174 ? 29.98145 -17.70168 18.06163 1.000 20.60453 174 GLU B O 1
ATOM 2709 N N . HIS A 1 175 ? 30.77610 -18.17346 20.12237 1.000 19.30664 175 HIS B N 1
ATOM 2710 C CA . HIS A 1 175 ? 32.16698 -18.14475 19.69034 1.000 19.19650 175 HIS B CA 1
ATOM 2711 C C . HIS A 1 175 ? 32.51065 -19.26042 18.71595 1.000 19.19896 175 HIS B C 1
ATOM 2712 O O . HIS A 1 175 ? 33.53210 -19.16628 18.02709 1.000 19.10905 175 HIS B O 1
ATOM 2726 N N . HIS A 1 176 ? 31.71157 -20.32268 18.66420 1.000 15.68029 176 HIS B N 1
ATOM 2727 C CA . HIS A 1 176 ? 32.03236 -21.52726 17.91870 1.000 15.59540 176 HIS B CA 1
ATOM 2728 C C . HIS A 1 176 ? 31.12904 -21.73098 16.72035 1.000 16.21896 176 HIS B C 1
ATOM 2729 O O . HIS A 1 176 ? 31.20681 -22.77238 16.05787 1.000 16.20279 176 HIS B O 1
ATOM 2743 N N . CYS A 1 177 ? 30.31086 -20.74226 16.39651 1.000 18.94459 177 CYS B N 1
ATOM 2744 C CA . CYS A 1 177 ? 29.46760 -20.82048 15.21146 1.000 19.15663 177 CYS B CA 1
ATOM 2745 C C . CYS A 1 177 ? 30.31001 -20.69028 13.95128 1.000 19.55068 177 CYS B C 1
ATOM 2746 O O . CYS A 1 177 ? 31.32450 -19.97368 13.91928 1.000 19.89889 177 CYS B O 1
ATOM 2754 N N . LEU A 1 178 ? 29.87052 -21.39721 12.90633 1.000 15.42834 178 LEU B N 1
ATOM 2755 C CA . LEU A 1 178 ? 30.60129 -21.52275 11.65740 1.000 15.34473 178 LEU B CA 1
ATOM 2756 C C . LEU A 1 178 ? 29.84596 -21.04891 10.43002 1.000 15.56330 178 LEU B C 1
ATOM 2757 O O . LEU A 1 178 ? 30.49174 -20.73860 9.42517 1.000 15.76715 178 LEU B O 1
ATOM 2773 N N . LEU A 1 179 ? 28.51995 -20.97180 10.46717 1.000 17.83340 179 LEU B N 1
ATOM 2774 C CA . LEU A 1 179 ? 27.77079 -20.77242 9.23722 1.000 17.88438 179 LEU B CA 1
ATOM 2775 C C . LEU A 1 179 ? 27.81515 -19.34234 8.70396 1.000 18.55486 179 LEU B C 1
ATOM 2776 O O . LEU A 1 179 ? 27.35131 -19.10672 7.58048 1.000 18.61496 179 LEU B O 1
ATOM 2792 N N . HIS A 1 180 ? 28.37582 -18.39364 9.45472 1.000 20.49614 180 HIS B N 1
ATOM 2793 C CA . HIS A 1 180 ? 28.51048 -17.02949 8.98049 1.000 20.91621 180 HIS B CA 1
ATOM 2794 C C . HIS A 1 180 ? 29.70138 -16.82787 8.05139 1.000 20.98627 180 HIS B C 1
ATOM 2795 O O . HIS A 1 180 ? 29.86069 -15.72071 7.51249 1.000 21.19952 180 HIS B O 1
ATOM 2809 N N . SER A 1 181 ? 30.48900 -17.87087 7.81081 1.000 17.24720 181 SER B N 1
ATOM 2810 C CA . SER A 1 181 ? 31.71648 -17.75981 7.03558 1.000 17.24030 181 SER B CA 1
ATOM 2811 C C . SER A 1 181 ? 31.94363 -19.06197 6.28141 1.000 16.90040 181 SER B C 1
ATOM 2812 O O . SER A 1 181 ? 31.40027 -20.11527 6.65622 1.000 16.52885 181 SER B O 1
ATOM 2820 N N . PRO A 1 182 ? 32.81109 -19.04414 5.26512 1.000 18.70801 182 PRO B N 1
ATOM 2821 C CA . PRO A 1 182 ? 33.27440 -20.30855 4.68174 1.000 18.27468 182 PRO B CA 1
ATOM 2822 C C . PRO A 1 182 ? 33.84578 -21.21249 5.76005 1.000 18.06774 182 PRO B C 1
ATOM 2823 O O . PRO A 1 182 ? 34.47174 -20.76067 6.72460 1.000 18.05920 182 PRO B O 1
ATOM 2834 N N . ILE A 1 183 ? 33.60917 -22.51594 5.60252 1.000 17.57156 183 ILE B N 1
ATOM 2835 C CA . ILE A 1 183 ? 34.10706 -23.53155 6.51375 1.000 16.81575 183 ILE B CA 1
ATOM 2836 C C . ILE A 1 183 ? 35.32157 -24.17854 5.84088 1.000 16.04756 183 ILE B C 1
ATOM 2837 O O . ILE A 1 183 ? 35.13983 -24.90945 4.85381 1.000 15.95087 183 ILE B O 1
ATOM 2853 N N . PRO A 1 184 ? 36.54981 -23.91658 6.31903 1.000 22.45995 184 PRO B N 1
ATOM 2854 C CA . PRO A 1 184 ? 37.77095 -24.33045 5.60254 1.000 21.54415 184 PRO B CA 1
ATOM 2855 C C . PRO A 1 184 ? 38.14248 -25.77608 5.89545 1.000 20.44480 184 PRO B C 1
ATOM 2856 O O . PRO A 1 184 ? 39.16033 -26.08954 6.52447 1.000 19.53240 184 PRO B O 1
ATOM 2867 N N . VAL A 1 185 ? 37.23784 -26.65449 5.50498 1.000 17.85484 185 VAL B N 1
ATOM 2868 C CA . VAL A 1 185 ? 37.41239 -28.09320 5.51619 1.000 16.89587 185 VAL B CA 1
ATOM 2869 C C . VAL A 1 185 ? 37.67760 -28.49242 4.07143 1.000 16.99380 185 VAL B C 1
ATOM 2870 O O . VAL A 1 185 ? 36.89323 -28.13615 3.18554 1.000 17.84691 185 VAL B O 1
ATOM 2883 N N . THR A 1 186 ? 38.78262 -29.20744 3.82386 1.000 26.23220 186 THR B N 1
ATOM 2884 C CA . THR A 1 186 ? 39.19092 -29.54456 2.47013 1.000 26.35391 186 THR B CA 1
ATOM 2885 C C . THR A 1 186 ? 39.11970 -31.03400 2.14930 1.000 25.99748 186 THR B C 1
ATOM 2886 O O . THR A 1 186 ? 39.34111 -31.41633 0.99748 1.000 26.20581 186 THR B O 1
ATOM 2897 N N . CYS A 1 187 ? 38.68820 -31.85747 3.09034 1.000 17.48595 187 CYS B N 1
ATOM 2898 C CA . CYS A 1 187 ? 38.62749 -33.30206 2.92362 1.000 17.25583 187 CYS B CA 1
ATOM 2899 C C . CYS A 1 187 ? 37.24096 -33.73112 2.46424 1.000 17.79782 187 CYS B C 1
ATOM 2900 O O . CYS A 1 187 ? 36.30976 -32.92782 2.43073 1.000 18.34864 187 CYS B O 1
ATOM 2908 N N . PRO A 1 188 ? 37.06521 -35.01056 2.13016 1.000 13.60001 188 PRO B N 1
ATOM 2909 C CA . PRO A 1 188 ? 35.71841 -35.50778 1.81837 1.000 14.02658 188 PRO B CA 1
ATOM 2910 C C . PRO A 1 188 ? 34.79383 -35.44958 3.01979 1.000 14.04260 188 PRO B C 1
ATOM 2911 O O . PRO A 1 188 ? 35.18817 -35.72283 4.15545 1.000 13.60025 188 PRO B O 1
ATOM 2922 N N . VAL A 1 189 ? 33.53317 -35.11817 2.75497 1.000 11.57429 189 VAL B N 1
ATOM 2923 C CA . VAL A 1 189 ? 32.51928 -34.99584 3.79240 1.000 11.44594 189 VAL B CA 1
ATOM 2924 C C . VAL A 1 189 ? 31.24635 -35.69414 3.34554 1.000 11.34081 189 VAL B C 1
ATOM 2925 O O . VAL A 1 189 ? 30.80145 -35.53467 2.19898 1.000 11.77653 189 VAL B O 1
ATOM 2938 N N . ARG A 1 190 ? 30.66311 -36.47521 4.25267 1.000 16.08795 190 ARG B N 1
ATOM 2939 C CA . ARG A 1 190 ? 29.36595 -37.10410 4.03866 1.000 15.97776 190 ARG B CA 1
ATOM 2940 C C . ARG A 1 190 ? 28.46250 -36.73346 5.21050 1.000 15.54252 190 ARG B C 1
ATOM 2941 O O . ARG A 1 190 ? 28.81333 -36.97961 6.36690 1.000 15.08874 190 ARG B O 1
ATOM 2962 N N . LEU A 1 191 ? 27.31618 -36.11766 4.90445 1.000 13.51029 191 LEU B N 1
ATOM 2963 C CA . LEU A 1 191 ? 26.37999 -35.59321 5.89890 1.000 13.29879 191 LEU B CA 1
ATOM 2964 C C . LEU A 1 191 ? 25.05889 -36.33957 5.75867 1.000 13.35252 191 LEU B C 1
ATOM 2965 O O . LEU A 1 191 ? 24.33367 -36.13894 4.77086 1.000 13.79849 191 LEU B O 1
ATOM 2981 N N . LEU A 1 192 ? 24.75660 -37.18755 6.73034 1.000 15.64600 192 LEU B N 1
ATOM 2982 C CA . LEU A 1 192 ? 23.50350 -37.93005 6.80224 1.000 15.70777 192 LEU B CA 1
ATOM 2983 C C . LEU A 1 192 ? 22.49385 -37.13959 7.61944 1.000 15.80062 192 LEU B C 1
ATOM 2984 O O . LEU A 1 192 ? 22.83640 -36.57074 8.65542 1.000 15.53485 192 LEU B O 1
ATOM 3000 N N . HIS A 1 193 ? 21.24888 -37.08761 7.15362 1.000 14.44688 193 HIS B N 1
ATOM 3001 C CA . HIS A 1 193 ? 20.24803 -36.35588 7.91904 1.000 15.01346 193 HIS B CA 1
ATOM 3002 C C . HIS A 1 193 ? 18.87336 -36.94488 7.66716 1.000 16.20653 193 HIS B C 1
ATOM 3003 O O . HIS A 1 193 ? 18.51533 -37.24218 6.52406 1.000 16.72251 193 HIS B O 1
ATOM 3017 N N . GLY A 1 194 ? 18.09699 -37.09482 8.74240 1.000 16.77563 194 GLY B N 1
ATOM 3018 C CA . GLY A 1 194 ? 16.70110 -37.48885 8.60985 1.000 18.12617 194 GLY B CA 1
ATOM 3019 C C . GLY A 1 194 ? 15.79749 -36.30487 8.32140 1.000 18.95253 194 GLY B C 1
ATOM 3020 O O . GLY A 1 194 ? 15.88741 -35.26065 8.97318 1.000 18.79517 194 GLY B O 1
ATOM 3024 N N . MET A 1 195 ? 14.90079 -36.46323 7.34771 1.000 22.96878 195 MET B N 1
ATOM 3025 C CA . MET A 1 195 ? 14.07601 -35.31537 6.98066 1.000 23.87575 195 MET B CA 1
ATOM 3026 C C . MET A 1 195 ? 12.99498 -35.02802 8.00425 1.000 25.00080 195 MET B C 1
ATOM 3027 O O . MET A 1 195 ? 12.44661 -33.92960 7.99967 1.000 25.72539 195 MET B O 1
ATOM 3041 N N . LYS A 1 196 ? 12.69433 -35.97749 8.88222 1.000 22.31756 196 LYS B N 1
ATOM 3042 C CA . LYS A 1 196 ? 11.72511 -35.76158 9.95159 1.000 23.49106 196 LYS B CA 1
ATOM 3043 C C . LYS A 1 196 ? 12.41071 -35.40062 11.27292 1.000 22.71721 196 LYS B C 1
ATOM 3044 O O . LYS A 1 196 ? 11.79548 -35.52854 12.33774 1.000 23.59444 196 LYS B O 1
ATOM 3063 N N . ASP A 1 197 ? 13.67156 -34.97649 11.22379 1.000 21.22037 197 ASP B N 1
ATOM 3064 C CA . ASP A 1 197 ? 14.40875 -34.51340 12.39837 1.000 20.49503 197 ASP B CA 1
ATOM 3065 C C . ASP A 1 197 ? 13.74127 -33.26717 12.96935 1.000 21.42727 197 ASP B C 1
ATOM 3066 O O . ASP A 1 197 ? 13.70650 -32.21464 12.31757 1.000 21.52496 197 ASP B O 1
ATOM 3075 N N . GLU A 1 198 ? 13.19111 -33.38593 14.17295 1.000 31.27548 198 GLU B N 1
ATOM 3076 C CA . GLU A 1 198 ? 12.51939 -32.27120 14.82408 1.000 32.41279 198 GLU B CA 1
ATOM 3077 C C . GLU A 1 198 ? 13.44179 -31.44983 15.71175 1.000 31.64526 198 GLU B C 1
ATOM 3078 O O . GLU A 1 198 ? 12.99819 -30.43530 16.26126 1.000 32.55707 198 GLU B O 1
ATOM 3090 N N . ILE A 1 199 ? 14.69022 -31.86533 15.87329 1.000 25.38547 199 ILE B N 1
ATOM 3091 C CA . ILE A 1 199 ? 15.66883 -31.17001 16.70037 1.000 24.63475 199 ILE B CA 1
ATOM 3092 C C . ILE A 1 199 ? 16.57858 -30.28433 15.85481 1.000 23.63846 199 ILE B C 1
ATOM 3093 O O . ILE A 1 199 ? 16.73767 -29.09460 16.12980 1.000 23.85530 199 ILE B O 1
ATOM 3109 N N . VAL A 1 200 ? 17.19931 -30.86278 14.83002 1.000 21.27775 200 VAL B N 1
ATOM 3110 C CA . VAL A 1 200 ? 18.03752 -30.13319 13.88221 1.000 20.90171 200 VAL B CA 1
ATOM 3111 C C . VAL A 1 200 ? 17.39833 -30.27030 12.50847 1.000 21.27889 200 VAL B C 1
ATOM 3112 O O . VAL A 1 200 ? 17.30951 -31.38560 11.98175 1.000 20.90757 200 VAL B O 1
ATOM 3125 N N . PRO A 1 201 ? 16.93672 -29.18615 11.88101 1.000 20.26352 201 PRO B N 1
ATOM 3126 C CA . PRO A 1 201 ? 16.29919 -29.32479 10.56815 1.000 20.69387 201 PRO B CA 1
ATOM 3127 C C . PRO A 1 201 ?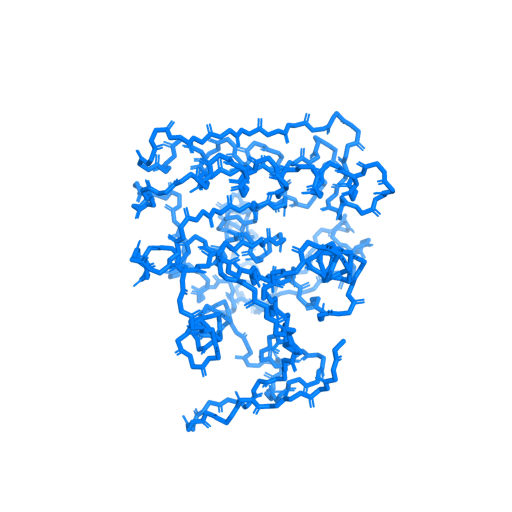 17.28237 -29.87658 9.54842 1.000 20.37045 201 PRO B C 1
ATOM 3128 O O . PRO A 1 201 ? 18.47027 -29.55428 9.56866 1.000 20.19629 201 PRO B O 1
ATOM 3139 N N . TRP A 1 202 ? 16.76351 -30.69623 8.63022 1.000 19.56567 202 TRP B N 1
ATOM 3140 C CA . TRP A 1 202 ? 17.62805 -31.30455 7.62843 1.000 19.25963 202 TRP B CA 1
ATOM 3141 C C . TRP A 1 202 ? 18.31654 -30.24320 6.78857 1.000 19.84261 202 TRP B C 1
ATOM 3142 O O . TRP A 1 202 ? 19.42450 -30.46381 6.30433 1.000 19.55282 202 TRP B O 1
ATOM 3163 N N . GLN A 1 203 ? 17.68483 -29.08553 6.61626 1.000 20.82914 203 GLN B N 1
ATOM 3164 C CA 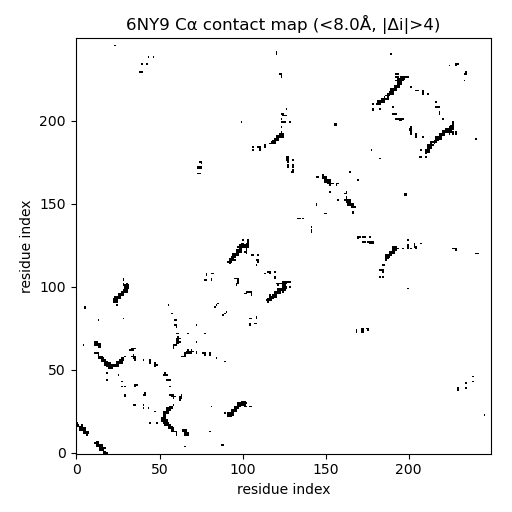. GLN A 1 203 ? 18.27050 -28.01160 5.82672 1.000 21.45007 203 GLN B CA 1
ATOM 3165 C C . GLN A 1 203 ? 19.60000 -27.55362 6.39648 1.000 21.19484 203 GLN B C 1
ATOM 3166 O O . GLN A 1 203 ? 20.42612 -27.01251 5.65188 1.000 21.41063 203 GLN B O 1
ATOM 3180 N N . ARG A 1 204 ? 19.83264 -27.78300 7.68728 1.000 21.43549 204 ARG B N 1
ATOM 3181 C CA . ARG A 1 204 ? 21.11296 -27.42072 8.29351 1.000 21.24314 204 ARG B CA 1
ATOM 3182 C C . ARG A 1 204 ? 22.27501 -28.12876 7.60142 1.000 20.86510 204 ARG B C 1
ATOM 3183 O O . ARG A 1 204 ? 23.34683 -27.53962 7.40411 1.000 21.11574 204 ARG B O 1
ATOM 3204 N N . SER A 1 205 ? 22.08202 -29.39286 7.21115 1.000 17.72753 205 SER B N 1
ATOM 3205 C CA . SER A 1 205 ? 23.16603 -30.10496 6.53069 1.000 17.22361 205 SER B CA 1
ATOM 3206 C C . SER A 1 205 ? 23.44554 -29.51416 5.15372 1.000 17.78395 205 SER B C 1
ATOM 3207 O O . SER A 1 205 ? 24.59110 -29.50364 4.70962 1.000 17.62293 205 SER B O 1
ATOM 3215 N N . LEU A 1 206 ? 22.42819 -29.01129 4.46882 1.000 21.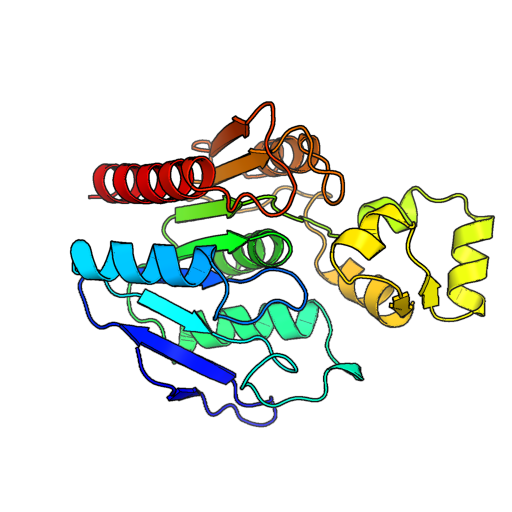96076 206 LEU B N 1
ATOM 3216 C CA . LEU A 1 206 ? 22.66157 -28.34022 3.19855 1.000 22.36129 206 LEU B CA 1
ATOM 3217 C C . LEU A 1 206 ? 23.41377 -27.02947 3.39101 1.000 22.82838 206 LEU B C 1
ATOM 3218 O O . LEU A 1 206 ? 24.24966 -26.66563 2.55950 1.000 22.92130 206 LEU B O 1
ATOM 3234 N N . GLN A 1 207 ? 23.10911 -26.29522 4.47156 1.000 21.11677 207 GLN B N 1
ATOM 3235 C CA . GLN A 1 207 ? 23.84827 -25.07367 4.77020 1.000 21.53574 207 GLN B CA 1
ATOM 3236 C C . GLN A 1 207 ? 25.31703 -25.36787 5.04351 1.000 21.20365 207 GLN B C 1
ATOM 3237 O O . GLN A 1 207 ? 26.20217 -24.65053 4.57094 1.000 21.50658 207 GLN B O 1
ATOM 3251 N N . VAL A 1 208 ? 25.59238 -26.41868 5.81279 1.000 15.51981 208 VAL B N 1
ATOM 3252 C CA . VAL A 1 208 ? 26.97308 -26.80330 6.07572 1.000 15.09319 208 VAL B CA 1
ATOM 3253 C C . VAL A 1 208 ? 27.66152 -27.18697 4.77448 1.000 14.91705 208 VAL B C 1
ATOM 3254 O O . VAL A 1 208 ? 28.76953 -26.73851 4.47817 1.000 15.13299 208 VAL B O 1
ATOM 3267 N N . ALA A 1 209 ? 26.98682 -27.99100 3.95329 1.000 14.37520 209 ALA B N 1
ATOM 3268 C CA . ALA A 1 209 ? 27.59804 -28.41225 2.69807 1.000 14.33243 209 ALA B CA 1
ATOM 3269 C C . ALA A 1 209 ? 27.95707 -27.21460 1.83790 1.000 15.05703 209 ALA B C 1
ATOM 3270 O O . ALA A 1 209 ? 29.02165 -27.18895 1.20946 1.000 15.17453 209 ALA B O 1
ATOM 3277 N N . ASP A 1 210 ? 27.08863 -26.20790 1.79605 1.000 24.84650 210 ASP B N 1
ATOM 3278 C CA . ASP A 1 210 ? 27.34431 -25.03661 0.97247 1.000 25.48538 210 ASP B CA 1
ATOM 3279 C C . ASP A 1 210 ? 28.54585 -24.23578 1.47092 1.000 25.79548 210 ASP B C 1
ATOM 3280 O O . ASP A 1 210 ? 29.29047 -23.65674 0.66979 1.000 26.11584 210 ASP B O 1
ATOM 3289 N N . ARG A 1 211 ? 28.73616 -24.17039 2.79169 1.000 22.35676 211 ARG B N 1
ATOM 3290 C CA . ARG A 1 211 ? 29.81524 -23.36807 3.34871 1.000 22.73979 211 ARG B CA 1
ATOM 3291 C C . ARG A 1 211 ? 31.16059 -24.08200 3.29087 1.000 22.48147 211 ARG B C 1
ATOM 3292 O O . ARG A 1 211 ? 32.20195 -23.42482 3.24142 1.000 22.88161 211 ARG B O 1
ATOM 3313 N N . ILE A 1 212 ? 31.16625 -25.41893 3.33826 1.000 15.73927 212 ILE B N 1
ATOM 3314 C CA . ILE A 1 212 ? 32.41665 -26.17311 3.25372 1.000 15.49212 212 ILE B CA 1
ATOM 3315 C C . ILE A 1 212 ? 33.11510 -25.85303 1.94256 1.000 15.74112 212 ILE B C 1
ATOM 3316 O O . ILE A 1 212 ? 32.49469 -25.85485 0.86462 1.000 15.75898 212 ILE B O 1
ATOM 3332 N N . VAL A 1 213 ? 34.41505 -25.54127 2.02657 1.000 18.86537 213 VAL B N 1
ATOM 3333 C CA . VAL A 1 213 ? 35.16344 -25.20090 0.82869 1.000 18.65488 213 VAL B CA 1
ATOM 3334 C C . VAL A 1 213 ? 35.45039 -26.44172 -0.01931 1.000 18.01570 213 VAL B C 1
ATOM 3335 O O . VAL A 1 213 ? 35.56966 -26.33979 -1.23888 1.000 18.05578 213 VAL B O 1
ATOM 3348 N N . SER A 1 214 ? 35.58193 -27.61220 0.59967 1.000 18.38199 214 SER B N 1
ATOM 3349 C CA . SER A 1 214 ? 35.83964 -28.84665 -0.12537 1.000 17.83197 214 SER B CA 1
ATOM 3350 C C . SER A 1 214 ? 34.78008 -29.04673 -1.21728 1.000 18.20861 214 SER B C 1
ATOM 3351 O O . SER A 1 214 ? 33.59103 -28.93366 -0.92939 1.000 18.52320 214 SER B O 1
ATOM 3359 N N . PRO A 1 215 ? 35.17689 -29.37122 -2.44276 1.000 21.89150 215 PRO B N 1
ATOM 3360 C CA . PRO A 1 215 ? 34.15545 -29.70641 -3.44361 1.000 22.16451 215 PRO B CA 1
ATOM 3361 C C . PRO A 1 215 ? 33.50404 -31.06213 -3.20390 1.000 21.84030 215 PRO B C 1
ATOM 3362 O O . PRO A 1 215 ? 32.43378 -31.31553 -3.78052 1.000 22.00564 215 PRO B O 1
ATOM 3373 N N . ASP A 1 216 ? 34.10374 -31.92641 -2.37524 1.000 21.54655 216 ASP B N 1
ATOM 3374 C CA . ASP A 1 216 ? 33.67292 -33.31321 -2.23866 1.000 21.22759 216 ASP B CA 1
ATOM 3375 C C . ASP A 1 216 ? 32.79815 -33.46772 -1.00367 1.000 21.12211 216 ASP B C 1
ATOM 3376 O O . ASP A 1 216 ? 33.21610 -33.95817 0.03364 1.000 20.76465 216 ASP B O 1
ATOM 3385 N N . VAL A 1 217 ? 31.54924 -33.04201 -1.14305 1.000 13.63375 217 VAL B N 1
ATOM 3386 C CA . VAL A 1 217 ? 30.56802 -33.12651 -0.07566 1.000 13.10181 217 VAL B CA 1
ATOM 3387 C C . VAL A 1 217 ? 29.31186 -33.76094 -0.65130 1.000 13.64648 217 VAL B C 1
ATOM 3388 O O . VAL A 1 217 ? 28.80182 -33.29533 -1.67891 1.000 14.43408 217 VAL B O 1
ATOM 3401 N N . ASP A 1 218 ? 28.82086 -34.81394 0.00273 1.000 16.85794 218 ASP B N 1
ATOM 3402 C CA . ASP A 1 218 ? 27.52330 -35.40108 -0.31690 1.000 16.81276 218 ASP B CA 1
ATOM 3403 C C . ASP A 1 218 ? 26.61607 -35.25370 0.90067 1.000 16.52980 218 ASP B C 1
ATOM 3404 O O . ASP A 1 218 ? 27.06066 -35.43742 2.04397 1.000 16.14216 218 ASP B O 1
ATOM 3413 N N . VAL A 1 219 ? 25.34600 -34.96151 0.65474 1.000 14.21408 219 VAL B N 1
ATOM 3414 C CA . VAL A 1 219 ? 24.32687 -34.93127 1.69330 1.000 14.20139 219 VAL B CA 1
ATOM 3415 C C . VAL A 1 219 ? 23.35112 -36.05633 1.39510 1.000 14.87606 219 VAL B C 1
ATOM 3416 O O . VAL A 1 219 ? 22.82473 -36.12657 0.28271 1.000 15.70223 219 VAL B O 1
ATOM 3429 N N . ILE A 1 220 ? 23.13648 -36.94285 2.37021 1.000 16.57923 220 ILE B N 1
ATOM 3430 C CA . ILE A 1 220 ? 22.22581 -38.07448 2.23566 1.000 16.55204 220 ILE B CA 1
ATOM 3431 C C . ILE A 1 220 ? 21.02849 -37.80815 3.12846 1.000 16.54808 220 ILE B C 1
ATOM 3432 O O . ILE A 1 220 ? 21.14769 -37.81019 4.35948 1.000 16.21350 220 ILE B O 1
ATOM 3448 N N . LEU A 1 221 ? 19.88060 -37.60422 2.50481 1.000 16.79019 221 LEU B N 1
ATOM 3449 C CA . LEU A 1 221 ? 18.63796 -37.23686 3.16770 1.000 17.48356 221 LEU B CA 1
ATOM 3450 C C . LEU A 1 221 ? 17.71958 -38.45088 3.19613 1.000 18.39570 221 LEU B C 1
ATOM 3451 O O . LEU A 1 221 ? 17.35314 -38.97883 2.13958 1.000 19.16042 221 LEU B O 1
ATOM 3467 N N . ARG A 1 222 ? 17.36664 -38.89296 4.40487 1.000 18.42480 222 ARG B N 1
ATOM 3468 C CA . ARG A 1 222 ? 16.50793 -40.05330 4.60884 1.000 19.39239 222 ARG B CA 1
ATOM 3469 C C . ARG A 1 222 ? 15.10257 -39.57095 4.92422 1.000 20.57843 222 ARG B C 1
ATOM 3470 O O . ARG A 1 222 ? 14.89041 -38.89006 5.93239 1.000 20.46807 222 ARG B O 1
ATOM 3491 N N . LYS A 1 223 ? 14.15618 -39.94777 4.06988 1.000 21.83328 223 LYS B N 1
ATOM 3492 C CA . LYS A 1 223 ? 12.82830 -39.35822 4.08862 1.000 23.14822 223 LYS B CA 1
ATOM 3493 C C . LYS A 1 223 ? 12.16388 -39.48185 5.45408 1.000 23.65984 223 LYS B C 1
ATOM 3494 O O . LYS A 1 223 ? 11.55572 -38.52629 5.94331 1.000 24.14241 223 LYS B O 1
ATOM 3513 N N . GLN A 1 224 ? 12.23806 -40.65852 6.06418 1.000 26.39618 224 GLN B N 1
ATOM 3514 C CA . GLN A 1 224 ? 11.53667 -40.90730 7.31854 1.000 27.16803 224 GLN B CA 1
ATOM 3515 C C . GLN A 1 224 ? 12.48537 -40.93686 8.51059 1.000 25.97525 224 GLN B C 1
ATOM 3516 O O . GLN A 1 224 ? 12.09847 -41.38710 9.59218 1.000 26.55448 224 GLN B O 1
ATOM 3530 N N . GLY A 1 225 ? 13.70669 -40.44688 8.33864 1.000 21.78687 225 GLY B N 1
ATOM 3531 C CA . GLY A 1 225 ? 14.66637 -40.45647 9.43251 1.000 20.69468 225 GLY B CA 1
ATOM 3532 C C . GLY A 1 225 ? 14.34828 -39.37774 10.45266 1.000 20.80368 225 GLY B C 1
ATOM 3533 O O . GLY A 1 225 ? 13.92978 -38.27374 10.10913 1.000 21.07701 225 GLY B O 1
ATOM 3537 N N . ASP A 1 226 ? 14.57027 -39.71453 11.72667 1.000 24.86887 226 ASP B N 1
ATOM 3538 C CA . ASP A 1 226 ? 14.40230 -38.77168 12.82226 1.000 24.99650 226 ASP B CA 1
ATOM 3539 C C . ASP A 1 226 ? 15.78310 -38.33852 13.32001 1.000 23.49258 226 ASP B C 1
ATOM 3540 O O . ASP A 1 226 ? 16.80589 -38.62282 12.70096 1.000 22.40346 226 ASP B O 1
ATOM 3549 N N . HIS A 1 227 ? 15.81607 -37.65996 14.46787 1.000 21.50167 227 HIS B N 1
ATOM 3550 C CA . HIS A 1 227 ? 17.05995 -37.05450 14.90266 1.000 20.23594 227 HIS B CA 1
ATOM 3551 C C . HIS A 1 227 ? 18.11322 -38.09219 15.28867 1.000 19.40226 227 HIS B C 1
ATOM 3552 O O . HIS A 1 227 ? 19.30471 -37.89529 15.01333 1.000 18.20752 227 HIS B O 1
ATOM 3566 N N . ARG A 1 228 ? 17.71964 -39.19201 15.93093 1.000 30.55275 228 ARG B N 1
ATOM 3567 C CA . ARG A 1 228 ? 18.72162 -40.12282 16.44199 1.000 29.91931 228 ARG B CA 1
ATOM 3568 C C . ARG A 1 228 ? 19.31620 -41.02908 15.37118 1.000 29.40287 228 ARG B C 1
ATOM 3569 O O . ARG A 1 228 ? 20.45009 -41.48253 15.52744 1.000 28.57157 228 ARG B O 1
ATOM 3590 N N . MET A 1 229 ? 18.56842 -41.33395 14.30610 1.000 24.64301 229 MET B N 1
ATOM 3591 C CA . MET A 1 229 ? 19.09351 -42.10829 13.17785 1.000 24.26718 229 MET B CA 1
ATOM 3592 C C . MET A 1 229 ? 19.75579 -43.40023 13.65337 1.000 24.23859 229 MET B C 1
ATOM 3593 O O . MET A 1 229 ? 20.88513 -43.72194 13.29202 1.000 23.40949 229 MET B O 1
ATOM 3607 N N . LYS A 1 230 ? 19.02035 -44.16571 14.46619 1.000 26.23334 230 LYS B N 1
ATOM 3608 C CA . LYS A 1 230 ? 19.58021 -45.36522 15.07904 1.000 26.42205 230 LYS B CA 1
ATOM 3609 C C . LYS A 1 230 ? 18.72882 -46.60842 14.85357 1.000 27.79571 230 LYS B C 1
ATOM 3610 O O . LYS A 1 230 ? 18.98197 -47.64357 15.48163 1.000 28.28509 230 LYS B O 1
ATOM 3629 N N . GLU A 1 231 ? 17.71977 -46.53844 13.98586 1.000 26.87182 231 GLU B N 1
ATOM 3630 C CA . GLU A 1 231 ? 17.03854 -47.75833 13.58134 1.000 28.19432 231 GLU B CA 1
ATOM 3631 C C . GLU A 1 231 ? 18.02243 -48.65155 12.83481 1.000 27.74679 231 GLU B C 1
ATOM 3632 O O . GLU A 1 231 ? 19.06598 -48.20267 12.36305 1.000 26.47345 231 GLU B O 1
ATOM 3644 N N . LYS A 1 232 ? 17.67672 -49.93533 12.71757 1.000 30.23199 232 LYS B N 1
ATOM 3645 C CA . LYS A 1 232 ? 18.58142 -50.88166 12.07230 1.000 30.08065 232 LYS B CA 1
ATOM 3646 C C . LYS A 1 232 ? 18.97323 -50.41498 10.67510 1.000 29.33646 232 LYS B C 1
ATOM 3647 O O . LYS A 1 232 ? 20.14262 -50.50613 10.29155 1.000 28.47024 232 LYS B O 1
ATOM 3666 N N . ALA A 1 233 ? 18.01333 -49.88575 9.90825 1.000 23.40798 233 ALA B N 1
ATOM 3667 C CA . ALA A 1 233 ? 18.32501 -49.40150 8.56378 1.000 22.86478 233 ALA B CA 1
ATOM 3668 C C . ALA A 1 233 ? 19.24189 -48.18992 8.58586 1.000 21.27178 233 ALA B C 1
ATOM 3669 O O . ALA A 1 233 ? 20.04998 -48.02112 7.66344 1.000 20.65038 233 ALA B O 1
ATOM 3676 N N . ASP A 1 234 ? 19.12719 -47.32945 9.60823 1.000 21.63361 234 ASP B N 1
ATOM 3677 C CA . ASP A 1 234 ? 19.98481 -46.15201 9.69674 1.000 20.27453 234 ASP B CA 1
ATOM 3678 C C . ASP A 1 234 ? 21.40018 -46.55241 10.08502 1.000 19.40369 234 ASP B C 1
ATOM 3679 O O . ASP A 1 234 ? 22.37078 -45.95141 9.62094 1.000 18.43026 234 ASP B O 1
ATOM 3688 N N . ILE A 1 235 ? 21.53494 -47.57927 10.93735 1.000 23.90325 235 ILE B N 1
ATOM 3689 C CA . ILE A 1 235 ? 22.85907 -48.09953 11.26287 1.000 23.33089 235 ILE B CA 1
ATOM 3690 C C . ILE A 1 235 ? 23.50609 -48.68273 10.01807 1.000 23.38475 235 ILE B C 1
ATOM 3691 O O . ILE A 1 235 ? 24.69149 -48.45940 9.75036 1.000 22.99005 235 ILE B O 1
ATOM 3707 N N . HIS A 1 236 ? 22.72960 -49.42538 9.21947 1.000 25.67996 236 HIS B N 1
ATOM 3708 C CA . HIS A 1 236 ? 23.25617 -49.96815 7.97544 1.000 25.94137 236 HIS B CA 1
ATOM 3709 C C . HIS A 1 236 ? 23.72896 -48.85957 7.04826 1.000 25.05927 236 HIS B C 1
ATOM 3710 O O . HIS A 1 236 ? 24.80024 -48.96425 6.44772 1.000 24.88890 236 HIS B O 1
ATOM 3724 N N . LEU A 1 237 ? 22.95760 -47.78073 6.93541 1.000 20.63581 237 LEU B N 1
ATOM 3725 C CA . LEU A 1 237 ? 23.38858 -46.65004 6.11058 1.000 20.00841 237 LEU B CA 1
ATOM 3726 C C . LEU A 1 237 ? 24.69846 -46.05680 6.62103 1.000 19.75096 237 LEU B C 1
ATOM 3727 O O . LEU A 1 237 ? 25.60625 -45.75501 5.83448 1.000 19.90146 237 LEU B O 1
ATOM 3743 N N . LEU A 1 238 ? 24.82311 -45.87426 7.93505 1.000 15.98149 238 LEU B N 1
ATOM 3744 C CA . LEU A 1 238 ? 26.06127 -45.33735 8.49076 1.000 15.84548 238 LEU B CA 1
ATOM 3745 C C . LEU A 1 238 ? 27.25111 -46.24577 8.19638 1.000 16.38002 238 LEU B C 1
ATOM 3746 O O . LEU A 1 238 ? 28.31971 -45.77436 7.79439 1.000 16.46558 238 LEU B O 1
ATOM 3762 N N . ILE A 1 239 ? 27.09841 -47.55372 8.41443 1.000 19.47166 239 ILE B N 1
ATOM 3763 C CA . ILE A 1 239 ? 28.19941 -48.47592 8.16866 1.000 20.08837 239 ILE B CA 1
ATOM 3764 C C . ILE A 1 239 ? 28.56819 -48.49902 6.69106 1.000 20.3532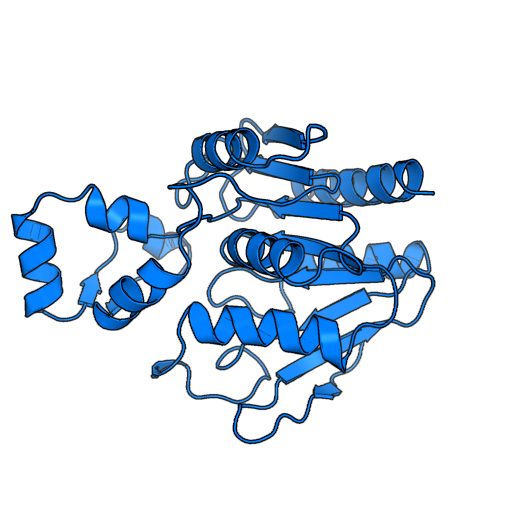1 239 ILE B C 1
ATOM 3765 O O . ILE A 1 239 ? 29.75326 -48.51992 6.32987 1.000 20.67061 239 ILE B O 1
ATOM 3781 N N . CYS A 1 240 ? 27.56601 -48.51245 5.81367 1.000 22.71407 240 CYS B N 1
ATOM 3782 C CA . CYS A 1 240 ? 27.85400 -48.46683 4.38593 1.000 22.94146 240 CYS B CA 1
ATOM 3783 C C . CYS A 1 240 ? 28.60505 -47.19660 4.01902 1.000 22.73168 240 CYS B C 1
ATOM 3784 O O . CYS A 1 240 ? 29.50886 -47.22654 3.18256 1.000 23.01250 240 CYS B O 1
ATOM 3792 N N . THR A 1 241 ? 28.23904 -46.07138 4.63115 1.000 17.63364 241 THR B N 1
ATOM 3793 C CA . THR A 1 241 ? 28.91396 -44.81183 4.33952 1.000 17.45757 241 THR B CA 1
ATOM 3794 C C . THR A 1 241 ? 30.37662 -44.88523 4.75700 1.000 17.65182 241 THR B C 1
ATOM 3795 O O . THR A 1 241 ? 31.26828 -44.44989 4.01775 1.000 17.79460 241 THR B O 1
ATOM 3806 N N . ILE A 1 242 ? 30.64351 -45.44648 5.94033 1.000 17.05960 242 ILE B N 1
ATOM 3807 C CA . ILE A 1 242 ? 32.02467 -45.60028 6.39316 1.000 17.38274 242 ILE B CA 1
ATOM 3808 C C . ILE A 1 242 ? 32.79139 -46.52816 5.45488 1.000 17.97603 242 ILE B C 1
ATOM 3809 O O . ILE A 1 242 ? 33.91144 -46.22400 5.01518 1.000 18.10113 242 ILE B O 1
ATOM 3825 N N . ASP A 1 243 ? 32.19544 -47.67986 5.12987 1.000 22.75458 243 ASP B N 1
ATOM 3826 C CA . ASP A 1 243 ? 32.87763 -48.66384 4.30294 1.000 23.32565 243 ASP B CA 1
ATOM 3827 C C . ASP A 1 243 ? 33.21573 -48.09782 2.92943 1.000 23.26085 243 ASP B C 1
ATOM 3828 O O . ASP A 1 243 ? 34.32039 -48.31273 2.42850 1.000 23.59093 243 ASP B O 1
ATOM 3837 N N . ASP A 1 244 ? 32.28309 -47.35516 2.32526 1.000 28.92141 244 ASP B N 1
ATOM 3838 C CA . ASP A 1 244 ? 32.50421 -46.77438 1.00563 1.000 28.90870 244 ASP B CA 1
ATOM 3839 C C . ASP A 1 244 ? 33.56886 -45.68693 1.05109 1.000 28.71186 244 ASP B C 1
ATOM 3840 O O . ASP A 1 244 ? 34.34245 -45.51849 0.10152 1.000 28.86021 244 ASP B O 1
ATOM 3849 N N . LEU A 1 245 ? 33.62513 -44.93939 2.14981 1.000 23.59746 245 LEU B N 1
ATOM 3850 C CA . LEU A 1 245 ? 34.62022 -43.88905 2.28823 1.000 23.35125 245 LEU B CA 1
ATOM 3851 C C . LEU A 1 245 ? 36.01265 -44.46352 2.48160 1.000 23.64161 245 LEU B C 1
ATOM 3852 O O . LEU A 1 245 ? 36.97500 -43.98226 1.87380 1.000 23.59153 245 LEU B O 1
ATOM 3868 N N . ILE A 1 246 ? 36.14877 -45.49676 3.30962 1.000 23.75197 246 ILE B N 1
ATOM 3869 C CA . ILE A 1 246 ? 37.44727 -46.13280 3.47419 1.000 24.19819 246 ILE B CA 1
ATOM 3870 C C . ILE A 1 246 ? 37.94402 -46.68456 2.13934 1.000 24.60302 246 ILE B C 1
ATOM 3871 O O . ILE A 1 246 ? 39.12633 -46.53960 1.79943 1.000 24.72233 246 ILE B O 1
ATOM 3887 N N . ASP A 1 247 ? 37.05815 -47.33160 1.38064 1.000 34.54080 247 ASP B N 1
ATOM 3888 C CA . ASP A 1 247 ? 37.40198 -47.82612 0.04306 1.000 34.96528 247 ASP B CA 1
ATOM 3889 C C . ASP A 1 247 ? 37.88688 -46.68821 -0.85734 1.000 34.64241 247 ASP B C 1
ATOM 3890 O O . ASP A 1 247 ? 38.95093 -46.78685 -1.48673 1.000 34.93792 247 ASP B O 1
ATOM 3899 N N . LYS A 1 248 ? 37.12207 -45.59347 -0.92613 1.000 39.64918 248 LYS B N 1
ATOM 3900 C CA . LYS A 1 248 ? 37.50680 -44.44553 -1.74861 1.000 39.40175 248 LYS B CA 1
ATOM 3901 C C . LYS A 1 248 ? 38.85445 -43.86401 -1.31486 1.000 39.23413 248 LYS B C 1
ATOM 3902 O O . LYS A 1 248 ? 39.70065 -43.54772 -2.16084 1.000 39.37100 248 LYS B O 1
ATOM 3921 N N . LEU A 1 249 ? 39.09318 -43.74786 -0.00269 1.000 35.68608 249 LEU B N 1
ATOM 3922 C CA . LEU A 1 249 ? 40.33924 -43.18996 0.50133 1.000 35.45447 249 LEU B CA 1
ATOM 3923 C C . LEU A 1 249 ? 41.54043 -44.11645 0.31551 1.000 36.05101 249 LEU B C 1
ATOM 3924 O O . LEU A 1 249 ? 42.67938 -43.66075 0.47972 1.000 35.93833 249 LEU B O 1
ATOM 3940 N N . SER A 1 250 ? 41.32350 -45.38533 -0.00833 1.000 45.42274 250 SER B N 1
ATOM 3941 C CA . SER A 1 250 ? 42.41979 -46.34850 -0.07112 1.000 46.10360 250 SER B CA 1
ATOM 3942 C C . SER A 1 250 ? 43.11503 -46.26050 -1.42451 1.000 46.41289 250 SER B C 1
ATOM 3943 O O . SER A 1 250 ? 42.44960 -46.28246 -2.45773 1.000 46.59371 250 SER B O 1
#

Radius of gyration: 17.3 Å; Cα contacts (8 Å, |Δi|>4): 508; chains: 1; bounding box: 40×47×40 Å

Solvent-accessible surface area: 11344 Å² total; per-residue (Å²): 51,95,81,39,108,20,114,21,98,180,78,45,40,0,0,18,35,119,34,194,43,124,70,26,0,0,3,7,0,2,7,50,67,45,62,2,85,34,91,25,2,57,21,0,6,88,34,1,105,90,58,32,14,22,0,9,14,0,3,1,3,18,14,58,52,13,74,41,84,80,93,110,12,24,4,8,88,4,53,106,1,5,20,16,0,1,67,91,7,4,137,35,59,5,0,0,0,0,10,11,10,0,0,6,1,0,0,16,0,5,53,30,65,83,122,37,3,44,0,0,0,0,2,0,0,9,0,9,16,41,13,59,36,7,92,86,48,79,114,139,42,32,120,83,7,94,128,129,33,48,15,82,11,48,87,83,2,55,143,60,46,30,109,154,5,65,46,81,32,4,75,46,4,53,151,26,16,22,31,130,45,88,0,73,1,102,17,25,0,20,0,1,0,0,64,101,13,96,16,8,52,68,86,10,0,71,93,0,20,117,81,10,73,7,137,42,31,71,40,56,68,72,144,128,4,64,15,116,3,51,86,191,63,10,26,124,27,2,30,48,14,0,59,96,4,18,106,126,58,119

B-factor: mean 24.19, std 12.96, range [7.28, 111.15]

Secondary structure (DSSP, 8-state):
--EEEE--SSS--EEEEEE--EEEEEEEE--TT--TTSHHHHHHHHHHHHHTEEEEEE--TTSTTS-S-GGG--HHHHHHHHHHHHHHT--S-EEEEEETHHHHHHHHHHHH-TTTEEEEEEES--TTTTHHHHHHS-HHHHHHHHHHTEEEPPHHHHTTT--EEEHHHHHHHGGG--TTS-B---S-EEEEEETT-SSS-THHHHHHHHHB--S-EEEEEETT--SS--SHHHHHHHHHHHHHHHHHH-